Protein AF-A0A0D0AK07-F1 (afdb_monomer)

Foldseek 3Di:
DQDAAADPVVCPVVDPPDPVPPDPPQPDVPDDSPDDPCRVPPDPVPDDPPPPDDCVNHPHYYPVRVVVVVVVVVVVDDDDCDPVPPQFDAAAADVCLCVPQVVPCVNVVDDPPQPQVVCQVLLVLLVLLFVLCCVLQVFDTKFSFAFFQVVLVVLVVLVFPADPDVRVTAAEEEDDSLVSLPDDHNVVVPHFKYKGWLCNLRHGSVVPDDTTIMIGGHPVCVLLDDDWGKDWDADPVRDITIDTPNCCLECVNQPVNHSDPDDDGDSSNSSSSSVSCVVQDSVNSNVVSVVVVVPDD

Secondary structure (DSSP, 8-state):
-----B-HHHHHHHSSS-TTT----PPPTTS-TTS-HHHHHS-GGGPPPTTSS-TTTS--B-HHHHHHHHHHHHTTS-------BTTB------HHHIIIIIT-HHHHS--S--SGGG-HHHHHHHHHHHHHHHHHHT-SEE-S-BS-HHHHHHHHHHHT-S-SGGGS---EEE--TTGGGTSPPGGGGT-SEEEEE-TTTT---GGG----EEEEE-GGGTTT--S--EEEEE-TTS-EEEEE--GGGSHHHHGGGSS----S--HHHHHHHHHHHHHHHHHHHHHHHHHHHH---

Solvent-accessible surface area (backbone atoms only — not comparable to full-atom values): 17227 Å² total; per-residue (Å²): 134,88,74,83,46,58,20,74,72,49,46,62,73,74,42,80,72,45,90,87,63,58,62,81,73,73,56,57,95,91,52,64,80,84,56,56,65,67,69,78,68,50,64,74,92,79,59,77,62,83,79,78,68,46,60,87,81,44,58,52,36,43,70,68,53,46,51,54,51,51,52,59,56,57,67,72,60,82,88,75,90,70,78,81,44,93,92,48,57,85,31,81,53,53,67,71,52,47,56,69,40,73,69,22,63,89,58,67,65,64,70,83,65,80,59,34,90,86,29,46,72,63,44,50,36,38,44,46,29,20,48,52,49,19,68,44,34,52,30,73,39,35,29,46,28,31,66,33,42,67,58,36,50,51,54,46,49,67,74,42,80,44,50,55,64,96,69,64,23,51,39,76,43,79,52,54,66,64,58,31,62,78,43,88,30,54,31,81,77,63,38,39,33,41,29,20,51,42,32,62,35,34,34,67,65,60,87,85,46,82,42,14,6,40,44,28,27,31,70,94,44,62,85,58,58,56,61,54,30,74,35,83,47,61,48,99,86,64,47,84,38,52,37,78,40,75,58,68,38,32,30,95,69,36,44,94,73,20,63,37,85,60,78,85,61,21,53,64,47,30,32,41,26,24,51,39,48,67,73,44,38,73,69,46,47,40,48,54,45,47,55,61,64,67,62,68,128

Organism: NCBI:txid930992

InterPro domains:
  IPR015421 Pyridoxal phosphate-dependent transferase, major domain [G3DSA:3.40.640.10] (95-162)
  IPR015421 Pyridoxal phosphate-dependent transferase, major domain [G3DSA:3.40.640.10] (163-283)
  IPR015424 Pyridoxal phosphate-dependent transferase [SSF53383] (17-287)
  IPR020581 Glycine cleavage system P protein [PTHR11773] (162-287)
  IPR049315 Glycine cleavage system P-protein, N-terminal domain [PF02347] (18-162)
  IPR049315 Glycine cleavage system P-protein, N-terminal domain [PF02347] (163-287)

Radius of gyration: 24.13 Å; Cα contacts (8 Å, |Δi|>4): 443; chains: 1; bounding box: 73×50×56 Å

Sequence (297 aa):
MVVLRVASTCLRQSAAPNDNETEPTLPRPGSDPTEPLPAATIPQNIRIAGSTISNASIPALSETELHASTKKLGRKNEQFKDFIGMGYHNAVVPPVILRNVFENPAWYTPYTLYQPEIAQGHLESLVNFQTMITSLTSMHISNTSLLDEATAAAEAMVMAYARVHEAGALVIVATDLLALTLLKPPGEWGADVVLGNSARFGVPVGYEVPRGAFFAVAEKLKRKIPGRLIGRRKDTMGNPAYRLALQTREQHIRREKANSNICTSQALLANMAAMYAVYHGPVGFAKKCKDLRMHKF

Mean predicted aligned error: 9.27 Å

Nearest PDB structures (foldseek):
  6i35-assembly1_B  TM=9.803E-01  e=3.627E-24  Homo sapiens
  6i35-assembly2_C  TM=9.804E-01  e=5.488E-24  Homo sapiens
  4lhd-assembly1_A  TM=9.861E-01  e=1.592E-23  Synechocystis sp. PCC 6803 substr. Kazusa
  6i34-assembly1_B  TM=9.793E-01  e=6.583E-23  Homo sapiens neanderthalensis
  1wyv-assembly2_E  TM=9.274E-01  e=5.242E-21  Thermus thermophilus HB8

pLDDT: mean 82.34, std 14.31, range [25.84, 96.12]

Structure (mmCIF, N/CA/C/O backbone):
data_AF-A0A0D0AK07-F1
#
_entry.id   AF-A0A0D0AK07-F1
#
loop_
_atom_site.group_PDB
_atom_site.id
_atom_site.type_symbol
_atom_site.label_atom_id
_atom_site.label_alt_id
_atom_site.label_comp_id
_atom_site.label_asym_id
_atom_site.label_entity_id
_atom_site.label_seq_id
_atom_site.pdbx_PDB_ins_code
_atom_site.Cartn_x
_atom_site.Cartn_y
_atom_site.Cartn_z
_atom_site.occupancy
_atom_site.B_iso_or_equiv
_atom_site.auth_seq_id
_atom_site.auth_comp_id
_atom_site.auth_asym_id
_atom_site.auth_atom_id
_atom_site.pdbx_PDB_model_num
ATOM 1 N N . MET A 1 1 ? 4.906 -18.136 -17.078 1.00 25.84 1 MET A N 1
ATOM 2 C CA . MET A 1 1 ? 5.823 -17.072 -16.620 1.00 25.84 1 MET A CA 1
ATOM 3 C C . MET A 1 1 ? 6.702 -16.692 -17.805 1.00 25.84 1 MET A C 1
ATOM 5 O O . MET A 1 1 ? 7.532 -17.495 -18.205 1.00 25.84 1 MET A O 1
ATOM 9 N N . VAL A 1 2 ? 6.422 -15.563 -18.465 1.00 26.97 2 VAL A N 1
ATOM 10 C CA . VAL A 1 2 ? 7.187 -15.111 -19.641 1.00 26.97 2 VAL A CA 1
ATOM 11 C C . VAL A 1 2 ? 8.490 -14.506 -19.132 1.00 26.97 2 VAL A C 1
ATOM 13 O O . VAL A 1 2 ? 8.477 -13.445 -18.516 1.00 26.97 2 VAL A O 1
ATOM 16 N N . VAL A 1 3 ? 9.606 -15.201 -19.336 1.00 33.84 3 VAL A N 1
ATOM 17 C CA . VAL A 1 3 ? 10.937 -14.636 -19.096 1.00 33.84 3 VAL A CA 1
ATOM 18 C C . VAL A 1 3 ? 11.235 -13.736 -20.291 1.00 33.84 3 VAL A C 1
ATOM 20 O O . VAL A 1 3 ? 11.414 -14.230 -21.396 1.00 33.84 3 VAL A O 1
ATOM 23 N N . LEU A 1 4 ? 11.213 -12.419 -20.104 1.00 39.50 4 LEU A N 1
ATOM 24 C CA . LEU A 1 4 ? 11.571 -11.466 -21.154 1.00 39.50 4 LEU A CA 1
ATOM 25 C C . LEU A 1 4 ? 13.102 -11.399 -21.248 1.00 39.50 4 LEU A C 1
ATOM 27 O O . LEU A 1 4 ? 13.761 -11.009 -20.286 1.00 39.50 4 LEU A O 1
ATOM 31 N N . ARG A 1 5 ? 13.676 -11.788 -22.393 1.00 47.19 5 ARG A N 1
ATOM 32 C CA . ARG A 1 5 ? 15.069 -11.464 -22.741 1.00 47.19 5 ARG A CA 1
ATOM 33 C C . ARG A 1 5 ? 15.076 -10.183 -23.563 1.00 47.19 5 ARG A C 1
ATOM 35 O O . ARG A 1 5 ? 14.242 -10.012 -24.449 1.00 47.19 5 ARG A O 1
ATOM 42 N N . VAL A 1 6 ? 16.016 -9.294 -23.270 1.00 52.50 6 VAL A N 1
ATOM 43 C CA . VAL A 1 6 ? 16.141 -8.005 -23.957 1.00 52.50 6 VAL A CA 1
ATOM 44 C C . VAL A 1 6 ? 17.384 -8.016 -24.844 1.00 52.50 6 VAL A C 1
ATOM 46 O O . VAL A 1 6 ? 18.380 -8.656 -24.505 1.00 52.50 6 VAL A O 1
ATOM 49 N N . ALA A 1 7 ? 17.315 -7.371 -26.009 1.00 55.03 7 ALA A N 1
ATOM 50 C CA . ALA A 1 7 ? 18.432 -7.261 -26.944 1.00 55.03 7 ALA A CA 1
ATOM 51 C C . ALA A 1 7 ? 19.648 -6.566 -26.299 1.00 55.03 7 ALA A C 1
ATOM 53 O O . ALA A 1 7 ? 19.526 -5.859 -25.294 1.00 55.03 7 ALA A O 1
ATOM 54 N N . SER A 1 8 ? 20.824 -6.747 -26.908 1.00 52.34 8 SER A N 1
ATOM 55 C CA . SER A 1 8 ? 22.134 -6.288 -26.410 1.00 52.34 8 SER A CA 1
ATOM 56 C C . SER A 1 8 ? 22.173 -4.818 -25.971 1.00 52.34 8 SER A C 1
ATOM 58 O O . SER A 1 8 ? 22.889 -4.481 -25.032 1.00 52.34 8 SER A O 1
ATOM 60 N N . THR A 1 9 ? 21.378 -3.943 -26.587 1.00 54.75 9 THR A N 1
ATOM 61 C CA . THR A 1 9 ? 21.313 -2.513 -26.254 1.00 54.75 9 THR A CA 1
ATOM 62 C C . THR A 1 9 ? 20.684 -2.237 -24.886 1.00 54.75 9 THR A C 1
ATOM 64 O O . THR A 1 9 ? 21.186 -1.399 -24.148 1.00 54.75 9 THR A O 1
ATOM 67 N N . CYS A 1 10 ? 19.626 -2.961 -24.509 1.00 53.62 10 CYS A N 1
ATOM 68 C CA . CYS A 1 10 ? 18.998 -2.798 -23.194 1.00 53.62 10 CYS A CA 1
ATOM 69 C C . CYS A 1 10 ? 19.782 -3.537 -22.103 1.00 53.62 10 CYS A C 1
ATOM 71 O O . CYS A 1 10 ? 19.865 -3.063 -20.973 1.00 53.62 10 CYS A O 1
ATOM 73 N N . LEU A 1 11 ? 20.436 -4.656 -22.442 1.00 57.94 11 LEU A N 1
ATOM 74 C CA . LEU A 1 11 ? 21.398 -5.299 -21.540 1.00 57.94 11 LEU A CA 1
ATOM 75 C C . LEU A 1 11 ? 22.497 -4.313 -21.114 1.00 57.94 11 LEU A C 1
ATOM 77 O O . LEU A 1 11 ? 22.768 -4.210 -19.929 1.00 57.94 11 LEU A O 1
ATOM 81 N N . ARG A 1 12 ? 23.028 -3.499 -22.035 1.00 58.84 12 ARG A N 1
ATOM 82 C CA . ARG A 1 12 ? 24.012 -2.441 -21.719 1.00 58.84 12 ARG A CA 1
ATOM 83 C C . ARG A 1 12 ? 23.474 -1.276 -20.881 1.00 58.84 12 ARG A C 1
ATOM 85 O O . ARG A 1 12 ? 24.250 -0.560 -20.267 1.00 58.84 12 ARG A O 1
ATOM 92 N N . GLN A 1 13 ? 22.165 -1.038 -20.887 1.00 62.09 13 GLN A N 1
ATOM 93 C CA . GLN A 1 13 ? 21.540 0.020 -20.078 1.00 62.09 13 GLN A CA 1
ATOM 94 C C . GLN A 1 13 ? 21.102 -0.482 -18.696 1.00 62.09 13 GLN A C 1
ATOM 96 O O . GLN A 1 13 ? 21.015 0.299 -17.754 1.00 62.09 13 GLN A O 1
ATOM 101 N N . SER A 1 14 ? 20.796 -1.777 -18.585 1.00 60.09 14 SER A N 1
ATOM 102 C CA . SER A 1 14 ? 20.298 -2.422 -17.364 1.00 60.09 14 SER A CA 1
ATOM 103 C C . SER A 1 14 ? 21.396 -3.101 -16.545 1.00 60.09 14 SER A C 1
ATOM 105 O O . SER A 1 14 ? 21.239 -3.253 -15.334 1.00 60.09 14 SER A O 1
ATOM 107 N N . ALA A 1 15 ? 22.498 -3.504 -17.181 1.00 61.22 15 ALA A N 1
ATOM 108 C CA . ALA A 1 15 ? 23.648 -4.107 -16.532 1.00 61.22 15 ALA A CA 1
ATOM 109 C C . ALA A 1 15 ? 24.771 -3.074 -16.400 1.00 61.22 15 ALA A C 1
ATOM 111 O O . ALA A 1 15 ? 25.319 -2.606 -17.392 1.00 61.22 15 ALA A O 1
ATOM 112 N N . ALA A 1 16 ? 25.113 -2.751 -15.156 1.00 61.81 16 ALA A N 1
ATOM 113 C CA . ALA A 1 16 ? 26.385 -2.141 -14.801 1.00 61.81 16 ALA A CA 1
ATOM 114 C C . ALA A 1 16 ? 27.124 -3.116 -13.869 1.00 61.81 16 ALA A C 1
ATOM 116 O O . ALA A 1 16 ? 26.475 -3.690 -12.982 1.00 61.81 16 ALA A O 1
ATOM 117 N N . PRO A 1 17 ? 28.442 -3.326 -14.042 1.00 57.91 17 PRO A N 1
ATOM 118 C CA . PRO A 1 17 ? 29.360 -2.611 -14.944 1.00 57.91 17 PRO A CA 1
ATOM 119 C C . PRO A 1 17 ? 29.283 -3.053 -16.420 1.00 57.91 17 PRO A C 1
ATOM 121 O O . PRO A 1 17 ? 28.904 -4.185 -16.720 1.00 57.91 17 PRO A O 1
ATOM 124 N N . ASN A 1 18 ? 29.660 -2.154 -17.335 1.00 58.62 18 ASN A N 1
ATOM 125 C CA . ASN A 1 18 ? 29.815 -2.455 -18.768 1.00 58.62 18 ASN A CA 1
ATOM 126 C C . ASN A 1 18 ? 31.090 -3.274 -19.049 1.00 58.62 18 ASN A C 1
ATOM 128 O O . ASN A 1 18 ? 32.009 -3.279 -18.237 1.00 58.62 18 ASN A O 1
ATOM 132 N N . ASP A 1 19 ? 31.205 -3.865 -20.244 1.00 60.19 19 ASP A N 1
ATOM 133 C CA . ASP A 1 19 ? 32.366 -4.676 -20.680 1.00 60.19 19 ASP A CA 1
ATOM 134 C C . ASP A 1 19 ? 33.738 -3.955 -20.564 1.00 60.19 19 ASP A C 1
ATOM 136 O O . ASP A 1 19 ? 34.784 -4.598 -20.535 1.00 60.19 19 ASP A O 1
ATOM 140 N N . ASN A 1 20 ? 33.745 -2.616 -20.494 1.00 57.72 20 ASN A N 1
ATOM 141 C CA . ASN A 1 20 ? 34.951 -1.793 -20.304 1.00 57.72 20 ASN A CA 1
ATOM 142 C C . ASN A 1 20 ? 35.223 -1.422 -18.830 1.00 57.72 20 ASN A C 1
ATOM 144 O O . ASN A 1 20 ? 36.300 -0.927 -18.517 1.00 57.72 20 ASN A O 1
ATOM 148 N N . GLU A 1 21 ? 34.241 -1.613 -17.946 1.00 56.59 21 GLU A N 1
ATOM 149 C CA . GLU A 1 21 ? 34.321 -1.393 -16.492 1.00 56.59 21 GLU A CA 1
ATOM 150 C C . GLU A 1 21 ? 34.487 -2.712 -15.724 1.00 56.59 21 GLU A C 1
ATOM 152 O O . GLU A 1 21 ? 34.768 -2.713 -14.525 1.00 56.59 21 GLU A O 1
ATOM 157 N N . THR A 1 22 ? 34.340 -3.849 -16.409 1.00 55.38 22 THR A N 1
ATOM 158 C CA . THR A 1 22 ? 34.812 -5.145 -15.932 1.00 55.38 22 THR A CA 1
ATOM 159 C C . THR A 1 22 ? 36.339 -5.176 -15.992 1.00 55.38 22 THR A C 1
ATOM 161 O O . THR A 1 22 ? 36.928 -5.876 -16.815 1.00 55.38 22 THR A O 1
ATOM 164 N N . GLU A 1 23 ? 37.008 -4.426 -15.111 1.00 53.19 23 GLU A N 1
ATOM 165 C CA . GLU A 1 23 ? 38.330 -4.871 -14.668 1.00 53.19 23 GLU A CA 1
ATOM 166 C C . GLU A 1 23 ? 38.195 -6.321 -14.181 1.00 53.19 23 GLU A C 1
ATOM 168 O O . GLU A 1 23 ? 37.132 -6.689 -13.661 1.00 53.19 23 GLU A O 1
ATOM 173 N N . PRO A 1 24 ? 39.216 -7.176 -14.362 1.00 54.41 24 PRO A N 1
ATOM 174 C CA . PRO A 1 24 ? 39.155 -8.536 -13.859 1.00 54.41 24 PRO A CA 1
ATOM 175 C C . PRO A 1 24 ? 38.913 -8.463 -12.353 1.00 54.41 24 PRO A C 1
ATOM 177 O O . PRO A 1 24 ? 39.816 -8.128 -11.589 1.00 54.41 24 PRO A O 1
ATOM 180 N N . THR A 1 25 ? 37.674 -8.737 -11.929 1.00 55.91 25 THR A N 1
ATOM 181 C CA . THR A 1 25 ? 37.326 -8.946 -10.524 1.00 55.91 25 THR A CA 1
ATOM 182 C C . THR A 1 25 ? 38.386 -9.873 -9.970 1.00 55.91 25 THR A C 1
ATOM 184 O O . THR A 1 25 ? 38.497 -11.005 -10.446 1.00 55.91 25 THR A O 1
ATOM 187 N N . LEU A 1 26 ? 39.201 -9.359 -9.043 1.00 53.66 26 LEU A N 1
ATOM 188 C CA . LEU A 1 26 ? 40.284 -10.120 -8.437 1.00 53.66 26 LEU A CA 1
ATOM 189 C C . LEU A 1 26 ? 39.729 -11.496 -8.050 1.00 53.66 26 LEU A C 1
ATOM 191 O O . LEU A 1 26 ? 38.663 -11.550 -7.418 1.00 53.66 26 LEU A O 1
ATOM 195 N N . PRO A 1 27 ? 40.386 -12.596 -8.458 1.00 55.97 27 PRO A N 1
ATOM 196 C CA . PRO A 1 27 ? 39.944 -13.923 -8.067 1.00 55.97 27 PRO A CA 1
ATOM 197 C C . PRO A 1 27 ? 39.782 -13.952 -6.548 1.00 55.97 27 PRO A C 1
ATOM 199 O O . PRO A 1 27 ? 40.547 -13.313 -5.815 1.00 55.97 27 PRO A O 1
ATOM 202 N N . ARG A 1 28 ? 38.750 -14.657 -6.064 1.00 58.47 28 ARG A N 1
ATOM 203 C CA . ARG A 1 28 ? 38.560 -14.846 -4.621 1.00 58.47 28 ARG A CA 1
ATOM 204 C C . ARG A 1 28 ? 39.889 -15.322 -4.021 1.00 58.47 28 ARG A C 1
ATOM 206 O O . ARG A 1 28 ? 40.555 -16.150 -4.642 1.00 58.47 28 ARG A O 1
ATOM 213 N N . PRO A 1 29 ? 40.280 -14.861 -2.821 1.00 60.91 29 PRO A N 1
ATOM 214 C CA . PRO A 1 29 ? 41.471 -15.385 -2.164 1.00 60.91 29 PRO A CA 1
ATOM 215 C C . PRO A 1 29 ? 41.401 -16.922 -2.098 1.00 60.91 29 PRO A C 1
ATOM 217 O O . PRO A 1 29 ? 40.515 -17.468 -1.443 1.00 60.91 29 PRO A O 1
ATOM 220 N N . GLY A 1 30 ? 42.290 -17.607 -2.829 1.00 63.69 30 GLY A N 1
ATOM 221 C CA . GLY A 1 30 ? 42.346 -19.072 -2.921 1.00 63.69 30 GLY A CA 1
ATOM 222 C C . GLY A 1 30 ? 41.671 -19.729 -4.138 1.00 63.69 30 GLY A C 1
ATOM 223 O O . GLY A 1 30 ? 41.718 -20.953 -4.223 1.00 63.69 30 GLY A O 1
ATOM 224 N N . SER A 1 31 ? 41.067 -18.983 -5.073 1.00 64.94 31 SER A N 1
ATOM 225 C CA . SER A 1 31 ? 40.554 -19.545 -6.338 1.00 64.94 31 SER A CA 1
ATOM 226 C C . SER A 1 31 ? 41.580 -19.461 -7.469 1.00 64.94 31 SER A C 1
ATOM 228 O O . SER A 1 31 ? 42.364 -18.512 -7.519 1.00 64.94 31 SER A O 1
ATOM 230 N N . ASP A 1 32 ? 41.531 -20.415 -8.402 1.00 65.81 32 ASP A N 1
ATOM 231 C CA . ASP A 1 32 ? 42.299 -20.359 -9.648 1.00 65.81 32 ASP A CA 1
ATOM 232 C C . ASP A 1 32 ? 41.937 -19.071 -10.421 1.00 65.81 32 ASP A C 1
ATOM 234 O O . ASP A 1 32 ? 40.764 -18.873 -10.750 1.00 65.81 32 ASP A O 1
ATOM 238 N N . PRO A 1 33 ? 42.905 -18.180 -10.714 1.00 62.50 33 PRO A N 1
ATOM 239 C CA . PRO A 1 33 ? 42.673 -16.952 -11.477 1.00 62.50 33 PRO A CA 1
ATOM 240 C C . PRO A 1 33 ? 42.098 -17.176 -12.879 1.00 62.50 33 PRO A C 1
ATOM 242 O O . PRO A 1 33 ? 41.584 -16.236 -13.482 1.00 62.50 33 PRO A O 1
ATOM 245 N N . THR A 1 34 ? 42.220 -18.392 -13.417 1.00 66.12 34 THR A N 1
ATOM 246 C CA . THR A 1 34 ? 41.758 -18.757 -14.760 1.00 66.12 34 THR A CA 1
ATOM 247 C C . THR A 1 34 ? 40.330 -19.304 -14.777 1.00 66.12 34 THR A C 1
ATOM 249 O O . THR A 1 34 ? 39.727 -19.400 -15.849 1.00 66.12 34 THR A O 1
ATOM 252 N N . GLU A 1 35 ? 39.756 -19.634 -13.613 1.00 66.62 35 GLU A N 1
ATOM 253 C CA . GLU A 1 35 ? 38.388 -20.137 -13.528 1.00 66.62 35 GLU A CA 1
ATOM 254 C C . GLU A 1 35 ? 37.371 -18.976 -13.574 1.00 66.62 35 GLU A C 1
ATOM 256 O O . GLU A 1 35 ? 37.424 -18.062 -12.746 1.00 66.62 35 GLU A O 1
ATOM 261 N N . PRO A 1 36 ? 36.386 -18.994 -14.495 1.00 73.06 36 PRO A N 1
ATOM 262 C CA . PRO A 1 36 ? 35.337 -17.977 -14.524 1.00 73.06 36 PRO A CA 1
ATOM 263 C C . PRO A 1 36 ? 34.546 -17.930 -13.206 1.00 73.06 36 PRO A C 1
ATOM 265 O O . PRO A 1 36 ? 34.115 -18.966 -12.702 1.00 73.06 36 PRO A O 1
ATOM 268 N N . LEU A 1 37 ? 34.247 -16.733 -12.684 1.00 74.50 37 LEU A N 1
ATOM 269 C CA . LEU A 1 37 ? 33.550 -16.547 -11.397 1.00 74.50 37 LEU A CA 1
ATOM 270 C C . LEU A 1 37 ? 32.257 -17.383 -11.228 1.00 74.50 37 LEU A C 1
ATOM 272 O O . LEU A 1 37 ? 32.068 -17.952 -10.148 1.00 74.50 37 LEU A O 1
ATOM 276 N N . PRO A 1 38 ? 31.366 -17.526 -12.237 1.00 79.44 38 PRO A N 1
ATOM 277 C CA . PRO A 1 38 ? 30.200 -18.403 -12.111 1.00 79.44 38 PRO A CA 1
ATOM 278 C C . PRO A 1 38 ? 30.575 -19.872 -11.889 1.00 79.44 38 PRO A C 1
ATOM 280 O O . PRO A 1 38 ? 29.871 -20.577 -11.164 1.00 79.44 38 PRO A O 1
ATOM 283 N N . ALA A 1 39 ? 31.685 -20.327 -12.481 1.00 79.69 39 ALA A N 1
ATOM 284 C CA . ALA A 1 39 ? 32.186 -21.680 -12.301 1.00 79.69 39 ALA A CA 1
ATOM 285 C C . ALA A 1 39 ? 32.771 -21.894 -10.894 1.00 79.69 39 ALA A C 1
ATOM 287 O O . ALA A 1 39 ? 32.417 -22.873 -10.240 1.00 79.69 39 ALA A O 1
ATOM 288 N N . ALA A 1 40 ? 33.499 -20.909 -10.372 1.00 79.94 40 ALA A N 1
ATO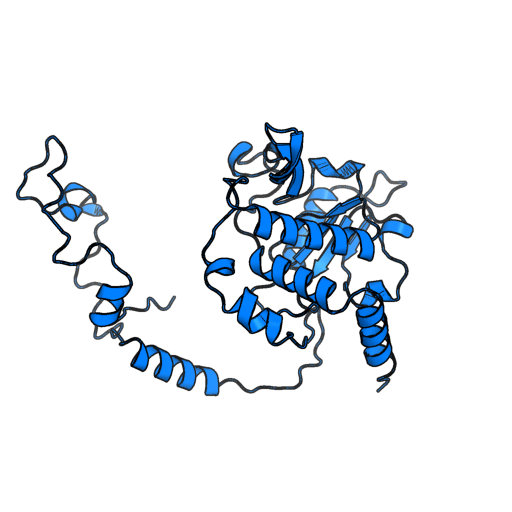M 289 C CA . ALA A 1 40 ? 34.019 -20.944 -9.005 1.00 79.94 40 ALA A CA 1
ATOM 290 C C . ALA A 1 40 ? 32.934 -20.756 -7.915 1.00 79.94 40 ALA A C 1
ATOM 292 O O . ALA A 1 40 ? 33.177 -21.015 -6.736 1.00 79.94 40 ALA A O 1
ATOM 293 N N . THR A 1 41 ? 31.737 -20.267 -8.273 1.00 84.19 41 THR A N 1
ATOM 294 C CA . THR A 1 41 ? 30.690 -19.880 -7.301 1.00 84.19 41 THR A CA 1
ATOM 295 C C . THR A 1 41 ? 29.498 -20.835 -7.259 1.00 84.19 41 THR A C 1
ATOM 297 O O . THR A 1 41 ? 28.950 -21.072 -6.183 1.00 84.19 41 THR A O 1
ATOM 300 N N . ILE A 1 42 ? 29.053 -21.362 -8.404 1.00 85.75 42 ILE A N 1
ATOM 301 C CA . ILE A 1 42 ? 27.797 -22.123 -8.501 1.00 85.75 42 ILE A CA 1
ATOM 302 C C . ILE A 1 42 ? 28.105 -23.627 -8.543 1.00 85.75 42 ILE A C 1
ATOM 304 O O . ILE A 1 42 ? 28.745 -24.063 -9.498 1.00 85.75 42 ILE A O 1
ATOM 308 N N . PRO A 1 43 ? 27.622 -24.461 -7.604 1.00 89.12 43 PRO A N 1
ATOM 309 C CA . PRO A 1 43 ? 27.836 -25.910 -7.648 1.00 89.12 43 PRO A CA 1
ATOM 310 C C . PRO A 1 43 ? 27.370 -26.543 -8.967 1.00 89.12 43 PRO A C 1
ATOM 312 O O . PRO A 1 43 ? 26.287 -26.239 -9.466 1.00 89.12 43 PRO A O 1
ATOM 315 N N . GLN A 1 44 ? 28.188 -27.425 -9.547 1.00 88.94 44 GLN A N 1
ATOM 316 C CA . GLN A 1 44 ? 27.961 -27.959 -10.896 1.00 88.94 44 GLN A CA 1
ATOM 317 C C . GLN A 1 44 ? 26.643 -28.738 -11.029 1.00 88.94 44 GLN A C 1
ATOM 319 O O . GLN A 1 44 ? 25.978 -28.644 -12.057 1.00 88.94 44 GLN A O 1
ATOM 324 N N . ASN A 1 45 ? 26.236 -29.457 -9.983 1.00 93.06 45 ASN A N 1
ATOM 325 C CA . ASN A 1 45 ? 25.040 -30.304 -9.967 1.00 93.06 45 ASN A CA 1
ATOM 326 C C . ASN A 1 45 ? 23.708 -29.535 -10.035 1.00 93.06 45 ASN A C 1
ATOM 328 O O . ASN A 1 45 ? 22.682 -30.152 -10.307 1.00 93.06 45 ASN A O 1
ATOM 332 N N . ILE A 1 46 ? 23.708 -28.220 -9.791 1.00 91.56 46 ILE A N 1
ATOM 333 C CA . ILE A 1 46 ? 22.512 -27.365 -9.891 1.00 91.56 46 ILE A CA 1
ATOM 334 C C . ILE A 1 46 ? 22.558 -26.406 -11.089 1.00 91.56 46 ILE A C 1
ATOM 336 O O . ILE A 1 46 ? 21.656 -25.584 -11.256 1.00 91.56 46 ILE A O 1
ATOM 340 N N . ARG A 1 47 ? 23.607 -26.468 -11.922 1.00 88.19 47 ARG A N 1
ATOM 341 C CA . ARG A 1 47 ? 23.714 -25.606 -13.105 1.00 88.19 47 ARG A CA 1
ATOM 342 C C . ARG A 1 47 ? 22.748 -26.069 -14.185 1.00 88.19 47 ARG A C 1
ATOM 344 O O . ARG A 1 47 ? 22.647 -27.251 -14.496 1.00 88.19 47 ARG A O 1
ATOM 351 N N . ILE A 1 48 ? 22.088 -25.102 -14.807 1.00 86.25 48 ILE A N 1
ATOM 352 C CA . ILE A 1 48 ? 21.236 -25.335 -15.969 1.00 86.25 48 ILE A CA 1
ATOM 353 C C . ILE A 1 48 ? 22.132 -25.433 -17.210 1.00 86.25 48 ILE A C 1
ATOM 355 O O . ILE A 1 48 ? 23.046 -24.625 -17.383 1.00 86.25 48 ILE A O 1
ATOM 359 N N . ALA A 1 49 ? 21.872 -26.409 -18.084 1.00 83.44 49 ALA A N 1
ATOM 360 C CA . ALA A 1 49 ? 22.607 -26.540 -19.339 1.00 83.44 49 ALA A CA 1
ATOM 361 C C . ALA A 1 49 ? 22.411 -25.285 -20.206 1.00 83.44 49 ALA A C 1
ATOM 363 O O . ALA A 1 49 ? 21.286 -24.802 -20.354 1.00 83.44 49 ALA A O 1
ATOM 364 N N . GLY A 1 50 ? 23.483 -24.775 -20.821 1.00 74.81 50 GLY A N 1
ATOM 365 C CA . GLY A 1 50 ? 23.437 -23.550 -21.636 1.00 74.81 50 GLY A CA 1
ATOM 366 C C . GLY A 1 50 ? 22.474 -23.614 -22.831 1.00 74.81 50 GLY A C 1
ATOM 367 O O . GLY A 1 50 ? 22.051 -22.580 -23.337 1.00 74.81 50 GLY A O 1
ATOM 368 N N . SER A 1 51 ? 22.074 -24.819 -23.243 1.00 78.50 51 SER A N 1
ATOM 369 C CA . SER A 1 51 ? 21.087 -25.079 -24.297 1.00 78.50 51 SER A CA 1
ATOM 370 C C . SER A 1 51 ? 19.625 -25.004 -23.837 1.00 78.50 51 SER A C 1
ATOM 372 O O . SER A 1 51 ? 18.730 -25.038 -24.677 1.00 78.50 51 SER A O 1
ATOM 374 N N . THR A 1 52 ? 19.356 -24.890 -22.532 1.00 80.31 52 THR A N 1
ATOM 375 C CA . THR A 1 52 ? 17.989 -24.973 -21.975 1.00 80.31 52 THR A CA 1
ATOM 376 C C . THR A 1 52 ? 17.101 -23.806 -22.413 1.00 80.31 52 THR A C 1
ATOM 378 O O . THR A 1 52 ? 15.889 -23.959 -22.529 1.00 80.31 52 THR A O 1
ATOM 381 N N . ILE A 1 53 ? 17.688 -22.633 -22.671 1.00 75.81 53 ILE A N 1
ATOM 382 C CA . ILE A 1 53 ? 16.969 -21.438 -23.127 1.00 75.81 53 ILE A CA 1
ATOM 383 C C . ILE A 1 53 ? 17.664 -20.908 -24.376 1.00 75.81 53 ILE A C 1
ATOM 385 O O . ILE A 1 53 ? 18.833 -20.523 -24.325 1.00 75.81 53 ILE A O 1
ATOM 389 N N . SER A 1 54 ? 16.930 -20.834 -25.486 1.00 76.19 54 SER A N 1
ATOM 390 C CA . SER A 1 54 ? 17.434 -20.308 -26.758 1.00 76.19 54 SER A CA 1
ATOM 391 C C . SER A 1 54 ? 16.651 -19.079 -27.216 1.00 76.19 54 SER A C 1
ATOM 393 O O . SER A 1 54 ? 15.472 -18.913 -26.888 1.00 76.19 54 SER A O 1
ATOM 395 N N . ASN A 1 55 ? 17.281 -18.249 -28.049 1.00 70.25 55 ASN A N 1
ATOM 396 C CA . ASN A 1 55 ? 16.611 -17.106 -28.679 1.00 70.25 55 ASN A CA 1
ATOM 397 C C . ASN A 1 55 ? 15.491 -17.531 -29.649 1.00 70.25 55 ASN A C 1
ATOM 399 O O . ASN A 1 55 ? 14.640 -16.716 -29.982 1.00 70.25 55 ASN A O 1
ATOM 403 N N . ALA A 1 56 ? 15.464 -18.801 -30.072 1.00 75.00 56 ALA A N 1
ATOM 404 C CA . ALA A 1 56 ? 14.356 -19.359 -30.842 1.00 75.00 56 ALA A CA 1
ATOM 405 C C . ALA A 1 56 ? 13.107 -19.582 -29.970 1.00 75.00 56 ALA A C 1
ATOM 407 O O . ALA A 1 56 ? 11.990 -19.369 -30.428 1.00 75.00 56 ALA A O 1
ATOM 408 N N . SER A 1 57 ? 13.294 -19.976 -28.703 1.00 78.00 57 SER A N 1
ATOM 409 C CA . SER A 1 57 ? 12.194 -20.152 -27.742 1.00 78.00 57 SER A CA 1
ATOM 410 C C . SER A 1 57 ? 11.718 -18.840 -27.110 1.00 78.00 57 SER A C 1
ATOM 412 O O . SER A 1 57 ? 10.529 -18.674 -26.854 1.00 78.00 57 SER A O 1
ATOM 414 N N . ILE A 1 58 ? 12.642 -17.910 -26.853 1.00 79.38 58 ILE A N 1
ATOM 415 C CA . ILE A 1 58 ? 12.368 -16.605 -26.246 1.00 79.38 58 ILE A CA 1
ATOM 416 C C . ILE A 1 58 ? 13.228 -15.570 -26.979 1.00 79.38 58 ILE A C 1
ATOM 418 O O . ILE A 1 58 ? 14.409 -15.422 -26.648 1.00 79.38 58 ILE A O 1
ATOM 422 N N . PRO A 1 59 ? 12.677 -14.872 -27.986 1.00 79.94 59 PRO A N 1
ATOM 423 C CA . PRO A 1 59 ? 13.439 -13.894 -28.745 1.00 79.94 59 PRO A CA 1
ATOM 424 C C . PRO A 1 59 ? 13.818 -12.706 -27.862 1.00 79.94 59 PRO A C 1
ATOM 426 O O . PRO A 1 59 ? 13.012 -12.216 -27.070 1.00 79.94 59 PRO A O 1
ATOM 429 N N . ALA A 1 60 ? 15.053 -12.235 -28.020 1.00 81.56 60 ALA A N 1
ATOM 430 C CA . ALA A 1 60 ? 15.510 -11.010 -27.388 1.00 81.56 60 ALA A CA 1
ATOM 431 C C . ALA A 1 60 ? 15.016 -9.810 -28.206 1.00 81.56 60 ALA A C 1
ATOM 433 O O . ALA A 1 60 ? 15.433 -9.641 -29.349 1.00 81.56 60 ALA A O 1
ATOM 434 N N . LEU A 1 61 ? 14.127 -8.998 -27.635 1.00 84.38 61 LEU A N 1
ATOM 435 C CA . LEU A 1 61 ? 13.589 -7.805 -28.297 1.00 84.38 61 LEU A CA 1
ATOM 436 C C . LEU A 1 61 ? 14.360 -6.559 -27.861 1.00 84.38 61 LEU A C 1
ATOM 438 O O . LEU A 1 61 ? 14.732 -6.438 -26.694 1.00 84.38 61 LEU A O 1
ATOM 442 N N . SER A 1 62 ? 14.581 -5.611 -28.767 1.00 86.94 62 SER A N 1
ATOM 443 C CA . SER A 1 62 ? 14.967 -4.248 -28.385 1.00 86.94 62 SER A CA 1
ATOM 444 C C . SER A 1 62 ? 13.850 -3.565 -27.588 1.00 86.94 62 SER A C 1
ATOM 446 O O . SER A 1 62 ? 12.696 -3.993 -27.621 1.00 86.94 62 SER A O 1
ATOM 448 N N . GLU A 1 63 ? 14.166 -2.476 -26.886 1.00 86.25 63 GLU A N 1
ATOM 449 C CA . GLU A 1 63 ? 13.169 -1.694 -26.140 1.00 86.25 63 GLU A CA 1
ATOM 450 C C . GLU A 1 63 ? 12.017 -1.223 -27.046 1.00 86.25 63 GLU A C 1
ATOM 452 O O . GLU A 1 63 ? 10.841 -1.368 -26.706 1.00 86.25 63 GLU A O 1
ATOM 457 N N . THR A 1 64 ? 12.346 -0.750 -28.251 1.00 89.88 64 THR A N 1
ATOM 458 C CA . THR A 1 64 ? 11.368 -0.318 -29.257 1.00 89.88 64 THR A CA 1
ATOM 459 C C . THR A 1 64 ? 10.474 -1.468 -29.722 1.00 89.88 64 THR A C 1
ATOM 461 O O . THR A 1 64 ? 9.254 -1.306 -29.812 1.00 89.88 64 THR A O 1
ATOM 464 N N . GLU A 1 65 ? 11.052 -2.639 -30.000 1.00 90.19 65 GLU A N 1
ATOM 465 C CA . GLU A 1 65 ? 10.291 -3.828 -30.406 1.00 90.19 65 GLU A CA 1
ATOM 466 C C . GLU A 1 65 ? 9.408 -4.349 -29.269 1.00 90.19 65 GLU A C 1
ATOM 468 O O . GLU A 1 65 ? 8.247 -4.697 -29.498 1.00 90.19 65 GLU A O 1
ATOM 473 N N . LEU A 1 66 ? 9.920 -4.352 -28.035 1.00 89.00 66 LEU A N 1
ATOM 474 C CA . LEU A 1 66 ? 9.172 -4.738 -26.842 1.00 89.00 66 LEU A CA 1
ATOM 475 C C . LEU A 1 66 ? 7.981 -3.802 -26.615 1.00 89.00 66 LEU A C 1
ATOM 477 O O . LEU A 1 66 ? 6.865 -4.270 -26.380 1.00 89.00 66 LEU A O 1
ATOM 481 N N . HIS A 1 67 ? 8.184 -2.490 -26.748 1.00 90.00 67 HIS A N 1
ATOM 482 C CA . HIS A 1 67 ? 7.116 -1.494 -26.651 1.00 90.00 67 HIS A CA 1
ATOM 483 C C . HIS A 1 67 ? 6.048 -1.688 -27.727 1.00 90.00 67 HIS A C 1
ATOM 485 O O . HIS A 1 67 ? 4.852 -1.727 -27.426 1.00 90.00 67 HIS A O 1
ATOM 491 N N . ALA A 1 68 ? 6.461 -1.856 -28.986 1.00 93.25 68 ALA A N 1
ATOM 492 C CA . ALA A 1 68 ? 5.544 -2.085 -30.098 1.00 93.25 68 ALA A CA 1
ATOM 493 C C . ALA A 1 68 ? 4.730 -3.375 -29.907 1.00 93.25 68 ALA A C 1
ATOM 495 O O . ALA A 1 68 ? 3.507 -3.373 -30.086 1.00 93.25 68 ALA A O 1
ATOM 496 N N . SER A 1 69 ? 5.390 -4.457 -29.487 1.00 91.38 69 SER A N 1
ATOM 497 C CA . SER A 1 69 ? 4.757 -5.743 -29.185 1.00 91.38 69 SER A CA 1
ATOM 498 C C . SER A 1 69 ? 3.750 -5.623 -28.037 1.00 91.38 69 SER A C 1
ATOM 500 O O . SER A 1 69 ? 2.597 -6.043 -28.170 1.00 91.38 69 SER A O 1
ATOM 502 N N . THR A 1 70 ? 4.133 -4.953 -26.947 1.00 90.38 70 THR A N 1
ATOM 503 C CA . THR A 1 70 ? 3.268 -4.741 -25.776 1.00 90.38 70 THR A CA 1
ATOM 504 C C . THR A 1 70 ? 2.050 -3.889 -26.132 1.00 90.38 70 THR A C 1
ATOM 506 O O . THR A 1 70 ? 0.927 -4.238 -25.770 1.00 90.38 70 THR A O 1
ATOM 509 N N . LYS A 1 71 ? 2.219 -2.826 -26.932 1.00 93.94 71 LYS A N 1
ATOM 510 C CA . LYS A 1 71 ? 1.097 -2.032 -27.462 1.00 93.94 71 LYS A CA 1
ATOM 511 C C . LYS A 1 71 ? 0.169 -2.851 -28.352 1.00 93.94 71 LYS A C 1
ATOM 513 O O . LYS A 1 71 ? -1.049 -2.708 -28.253 1.00 93.94 71 LYS A O 1
ATOM 518 N N . LYS A 1 72 ? 0.719 -3.699 -29.225 1.00 95.38 72 LYS A N 1
ATOM 519 C CA . LYS A 1 72 ? -0.075 -4.587 -30.085 1.00 95.38 72 LYS A CA 1
ATOM 520 C C . LYS A 1 72 ? -0.917 -5.553 -29.252 1.00 95.38 72 LYS A C 1
ATOM 522 O O . LYS A 1 72 ? -2.074 -5.777 -29.592 1.00 95.38 72 LYS A O 1
ATOM 527 N N . LEU A 1 73 ? -0.356 -6.098 -28.172 1.00 93.19 73 LEU A N 1
ATOM 528 C CA . LEU A 1 73 ? -1.082 -6.972 -27.254 1.00 93.19 73 LEU A CA 1
ATOM 529 C C . LEU A 1 73 ? -2.158 -6.207 -26.475 1.00 93.19 73 LEU A C 1
ATOM 531 O O . LEU A 1 73 ? -3.303 -6.642 -26.456 1.00 93.19 73 LEU A O 1
ATOM 535 N N . GLY A 1 74 ? -1.823 -5.043 -25.911 1.00 90.62 74 GLY A N 1
ATOM 536 C CA . GLY A 1 74 ? -2.764 -4.221 -25.145 1.00 90.62 74 GLY A CA 1
ATOM 537 C C . GLY A 1 74 ? -3.978 -3.749 -25.953 1.00 90.62 74 GLY A C 1
ATOM 538 O O . GLY A 1 74 ? -5.061 -3.615 -25.399 1.00 90.62 74 GLY A O 1
ATOM 539 N N . ARG A 1 75 ? -3.837 -3.569 -27.275 1.00 95.00 75 ARG A N 1
ATOM 540 C CA . ARG A 1 75 ? -4.954 -3.244 -28.187 1.00 95.00 75 ARG A CA 1
ATOM 541 C C . ARG A 1 75 ? -5.979 -4.365 -28.363 1.00 95.00 75 ARG A C 1
ATOM 543 O O . ARG A 1 75 ? -7.030 -4.108 -28.935 1.00 95.00 75 ARG A O 1
ATOM 550 N N . LYS A 1 76 ? -5.677 -5.589 -27.922 1.00 95.81 76 LYS A N 1
ATOM 551 C CA . LYS A 1 76 ? -6.656 -6.683 -27.910 1.00 95.81 76 LYS A CA 1
ATOM 552 C C . LYS A 1 76 ? -7.648 -6.568 -26.753 1.00 95.81 76 LYS A C 1
ATOM 554 O O . LYS A 1 76 ? -8.654 -7.262 -26.772 1.00 95.81 76 LYS A O 1
ATOM 559 N N . ASN A 1 77 ? -7.355 -5.733 -25.755 1.00 93.56 77 ASN A N 1
ATOM 560 C CA . ASN A 1 77 ? -8.264 -5.502 -24.644 1.00 93.56 77 ASN A CA 1
ATOM 561 C C . ASN A 1 77 ? -9.398 -4.579 -25.093 1.00 93.56 77 ASN A C 1
ATOM 563 O O . ASN A 1 77 ? -9.155 -3.533 -25.698 1.00 93.56 77 ASN A O 1
ATOM 567 N N . GLU A 1 78 ? -10.623 -4.939 -24.737 1.00 91.56 78 GLU A N 1
ATOM 568 C CA . GLU A 1 78 ? -11.802 -4.109 -24.951 1.00 91.56 78 GLU A CA 1
ATOM 569 C C . GLU A 1 78 ? -12.043 -3.240 -23.714 1.00 91.56 78 GLU A C 1
ATOM 571 O O . GLU A 1 78 ? -12.042 -3.727 -22.585 1.00 91.56 78 GLU A O 1
ATOM 576 N N . GLN A 1 79 ? -12.199 -1.932 -23.919 1.00 87.19 79 GLN A N 1
ATOM 577 C CA . GLN A 1 79 ? -12.434 -0.986 -22.830 1.00 87.19 79 GLN A CA 1
ATOM 578 C C . GLN A 1 79 ? -13.926 -0.703 -22.713 1.00 87.19 79 GLN A C 1
ATOM 580 O O . GLN A 1 79 ? -14.516 -0.074 -23.593 1.00 87.19 79 GLN A O 1
ATOM 585 N N . PHE A 1 80 ? -14.516 -1.128 -21.601 1.00 88.38 80 PHE A N 1
ATOM 586 C CA . PHE A 1 80 ? -15.912 -0.875 -21.282 1.00 88.38 80 PHE A CA 1
ATOM 587 C C . PHE A 1 80 ? -16.048 0.181 -20.186 1.00 88.38 80 PHE A C 1
ATOM 589 O O . PHE A 1 80 ? -15.126 0.486 -19.426 1.00 88.38 80 PHE A O 1
ATOM 596 N N . LYS A 1 81 ? -17.242 0.772 -20.104 1.00 87.44 81 LYS A N 1
ATOM 597 C CA . LYS A 1 81 ? -17.652 1.507 -18.908 1.00 87.44 81 LYS A CA 1
ATOM 598 C C . LYS A 1 81 ? -18.148 0.487 -17.892 1.00 87.44 81 LYS A C 1
ATOM 600 O O . LYS A 1 81 ? -19.318 0.120 -17.903 1.00 87.44 81 LYS A O 1
ATOM 605 N N . ASP A 1 82 ? -17.238 0.032 -17.044 1.00 81.62 82 ASP A N 1
ATOM 606 C CA . ASP A 1 82 ? -17.541 -1.020 -16.082 1.00 81.62 82 ASP A CA 1
ATOM 607 C C . ASP A 1 82 ? -18.273 -0.470 -14.854 1.00 81.62 82 ASP A C 1
ATOM 609 O O . ASP A 1 82 ? -17.722 0.300 -14.062 1.00 81.62 82 ASP A O 1
ATOM 613 N N . PHE A 1 83 ? -19.524 -0.903 -14.690 1.00 88.31 83 PHE A N 1
ATOM 614 C CA . PHE A 1 83 ? -20.367 -0.635 -13.518 1.00 88.31 83 PHE A CA 1
ATOM 615 C C . PHE A 1 83 ? -20.623 -1.896 -12.681 1.00 88.31 83 PHE A C 1
ATOM 617 O O . PHE A 1 83 ? -21.570 -1.944 -11.903 1.00 88.31 83 PHE A O 1
ATOM 624 N N . ILE A 1 84 ? -19.773 -2.915 -12.836 1.00 89.62 84 ILE A N 1
ATOM 625 C CA . ILE A 1 84 ? -19.867 -4.197 -12.121 1.00 89.62 84 ILE A CA 1
ATOM 626 C C . ILE A 1 84 ? -19.804 -3.985 -10.597 1.00 89.62 84 ILE A C 1
ATOM 628 O O . ILE A 1 84 ? -20.497 -4.664 -9.843 1.00 89.62 84 ILE A O 1
ATOM 632 N N . GLY A 1 85 ? -19.012 -3.014 -10.129 1.00 85.62 85 GLY A N 1
ATOM 633 C CA . GLY A 1 85 ? -18.867 -2.734 -8.702 1.00 85.62 85 GLY A CA 1
ATOM 634 C C . GLY A 1 85 ? -18.049 -3.823 -8.012 1.00 85.62 85 GLY A C 1
ATOM 635 O O . GLY A 1 85 ? -16.877 -3.998 -8.316 1.00 85.62 85 GLY A O 1
ATOM 636 N N . MET A 1 86 ? -18.642 -4.547 -7.058 1.00 85.56 86 MET A N 1
ATOM 637 C CA . MET A 1 86 ? -17.991 -5.652 -6.322 1.00 85.56 86 MET A CA 1
ATOM 638 C C . MET A 1 86 ? -16.669 -5.274 -5.612 1.00 85.56 86 MET A C 1
ATOM 640 O O . MET A 1 86 ? -15.790 -6.114 -5.452 1.00 85.56 86 MET A O 1
ATOM 644 N N . GLY A 1 87 ? -16.502 -4.006 -5.208 1.00 80.19 87 GLY A N 1
ATOM 645 C CA . GLY A 1 87 ? -15.246 -3.475 -4.639 1.00 80.19 87 GLY A CA 1
ATOM 646 C C . GLY A 1 87 ? -14.310 -2.819 -5.670 1.00 80.19 87 GLY A C 1
ATOM 647 O O . GLY A 1 87 ? -13.233 -2.325 -5.325 1.00 80.19 87 GLY A O 1
ATOM 648 N N . TYR A 1 88 ? -14.742 -2.764 -6.933 1.00 83.12 88 TYR A N 1
ATOM 649 C CA . TYR A 1 88 ? -14.017 -2.237 -8.084 1.00 83.12 88 TYR A CA 1
ATOM 650 C C . TYR A 1 88 ? -14.811 -1.072 -8.674 1.00 83.12 88 TYR A C 1
ATOM 652 O O . TYR A 1 88 ? -15.903 -1.235 -9.214 1.00 83.12 88 TYR A O 1
ATOM 660 N N . HIS A 1 89 ? -14.253 0.131 -8.572 1.00 84.25 89 HIS A N 1
ATOM 661 C CA . HIS A 1 89 ? -14.891 1.337 -9.085 1.00 84.25 89 HIS A CA 1
ATOM 662 C C . HIS A 1 89 ? -13.881 2.141 -9.891 1.00 84.25 89 HIS A C 1
ATOM 664 O O . HIS A 1 89 ? -12.790 2.436 -9.399 1.00 84.25 89 HIS A O 1
ATOM 670 N N . ASN A 1 90 ? -14.259 2.533 -11.108 1.00 82.81 90 ASN A N 1
ATOM 671 C CA . ASN A 1 90 ? -13.441 3.431 -11.910 1.00 82.81 90 ASN A CA 1
ATOM 672 C C . ASN A 1 90 ? -13.233 4.764 -11.175 1.00 82.81 90 ASN A C 1
ATOM 674 O O . ASN A 1 90 ? -14.184 5.386 -10.693 1.00 82.81 90 ASN A O 1
ATOM 678 N N . ALA A 1 91 ? -11.977 5.203 -11.110 1.00 80.88 91 ALA A N 1
ATOM 679 C CA . ALA A 1 91 ? -11.580 6.468 -10.517 1.00 80.88 91 ALA A CA 1
ATOM 680 C C . ALA A 1 91 ? -10.871 7.335 -11.553 1.00 80.88 91 ALA A C 1
ATOM 682 O O . ALA A 1 91 ? -10.006 6.872 -12.295 1.00 80.88 91 ALA A O 1
ATOM 683 N N . VAL A 1 92 ? -11.211 8.623 -11.573 1.00 87.69 92 VAL A N 1
ATOM 684 C CA . VAL A 1 92 ? -10.454 9.603 -12.353 1.00 87.69 92 VAL A CA 1
ATOM 685 C C . VAL A 1 92 ? -9.158 9.891 -11.609 1.00 87.69 92 VAL A C 1
ATOM 687 O O . VAL A 1 92 ? -9.189 10.513 -10.545 1.00 87.69 92 VAL A O 1
ATOM 690 N N . VAL A 1 93 ? -8.035 9.441 -12.166 1.00 90.31 93 VAL A N 1
ATOM 691 C CA . VAL A 1 93 ? -6.693 9.734 -11.653 1.00 90.31 93 VAL A CA 1
ATOM 692 C C . VAL A 1 93 ? -6.300 11.149 -12.090 1.00 90.31 93 VAL A C 1
ATOM 694 O O . VAL A 1 93 ? -6.249 11.409 -13.294 1.00 90.31 93 VAL A O 1
ATOM 697 N N . PRO A 1 94 ? -6.028 12.089 -11.165 1.00 93.62 94 PRO A N 1
ATOM 698 C CA . PRO A 1 94 ? -5.612 13.433 -11.535 1.00 93.62 94 PRO A CA 1
ATOM 699 C C . PRO A 1 94 ? -4.292 13.373 -12.319 1.00 93.62 94 PRO A C 1
ATOM 701 O O . PRO A 1 94 ? -3.332 12.781 -11.816 1.00 93.62 94 PRO A O 1
ATOM 704 N N . PRO A 1 95 ? -4.191 14.004 -13.505 1.00 95.00 95 PRO A N 1
ATOM 705 C CA . PRO A 1 95 ? -2.984 13.930 -14.333 1.00 95.00 95 PRO A CA 1
ATOM 706 C C . PRO A 1 95 ? -1.711 14.386 -13.611 1.00 95.00 95 PRO A C 1
ATOM 708 O O . PRO A 1 95 ? -0.634 13.849 -13.852 1.00 95.00 95 PRO A O 1
ATOM 711 N N . VAL A 1 96 ? -1.836 15.340 -12.680 1.00 95.94 96 VAL A N 1
ATOM 712 C CA .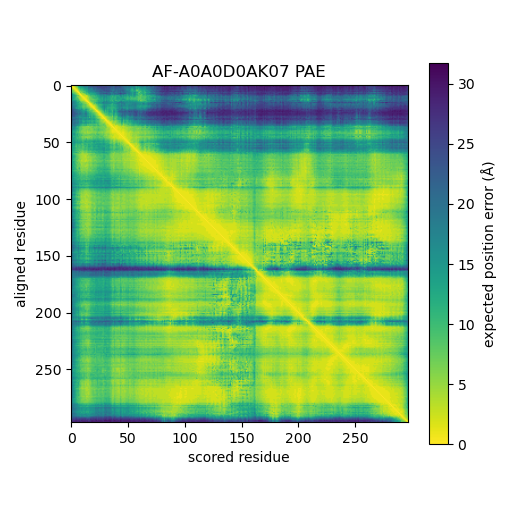 VAL A 1 96 ? -0.715 15.810 -11.853 1.00 95.94 96 VAL A CA 1
ATOM 713 C C . VAL A 1 96 ? -0.178 14.719 -10.922 1.00 95.94 96 VAL A C 1
ATOM 715 O O . VAL A 1 96 ? 1.028 14.653 -10.715 1.00 95.94 96 VAL A O 1
ATOM 718 N N . ILE A 1 97 ? -1.038 13.837 -10.403 1.00 94.38 97 ILE A N 1
ATOM 719 C CA . ILE A 1 97 ? -0.631 12.712 -9.549 1.00 94.38 97 ILE A CA 1
ATOM 720 C C . ILE A 1 97 ? -0.063 11.588 -10.415 1.00 94.38 97 ILE A C 1
ATOM 722 O O . ILE A 1 97 ? 0.997 11.055 -10.098 1.00 94.38 97 ILE A O 1
ATOM 726 N N . LEU A 1 98 ? -0.722 11.264 -11.534 1.00 93.50 98 LEU A N 1
ATOM 727 C CA . LEU A 1 98 ? -0.238 10.248 -12.471 1.00 93.50 98 LEU A CA 1
ATOM 728 C C . LEU A 1 98 ? 1.197 10.559 -12.919 1.00 93.50 98 LEU A C 1
ATOM 730 O O . LEU A 1 98 ? 2.097 9.752 -12.716 1.00 93.50 98 LEU A O 1
ATOM 734 N N . ARG A 1 99 ? 1.427 11.770 -13.431 1.00 95.25 99 ARG A N 1
ATOM 735 C CA . ARG A 1 99 ? 2.714 12.149 -14.018 1.00 95.25 99 ARG A CA 1
ATOM 736 C C . ARG A 1 99 ? 3.825 12.355 -12.990 1.00 95.25 99 ARG A C 1
ATOM 738 O O . ARG A 1 99 ? 4.959 11.963 -13.228 1.00 95.25 99 ARG A O 1
ATOM 745 N N . ASN A 1 100 ? 3.523 13.003 -11.861 1.00 96.12 100 ASN A N 1
ATOM 746 C CA . ASN A 1 100 ? 4.565 13.430 -10.916 1.00 96.12 100 ASN A CA 1
ATOM 747 C C . ASN A 1 100 ? 4.808 12.445 -9.767 1.00 96.12 100 ASN A C 1
ATOM 749 O O . ASN A 1 100 ? 5.793 12.613 -9.045 1.00 96.12 100 ASN A O 1
ATOM 753 N N . VAL A 1 101 ? 3.943 11.438 -9.603 1.00 93.88 101 VAL A N 1
ATOM 754 C CA . VAL A 1 101 ? 4.075 10.397 -8.573 1.00 93.88 101 VAL A CA 1
ATOM 755 C C . VAL A 1 101 ? 4.181 9.017 -9.215 1.00 93.88 101 VAL A C 1
ATOM 757 O O . VAL A 1 101 ? 5.200 8.357 -9.054 1.00 93.88 101 VAL A O 1
ATOM 760 N N . PHE A 1 102 ? 3.168 8.574 -9.963 1.00 93.19 102 PHE A N 1
ATOM 761 C CA . PHE A 1 102 ? 3.14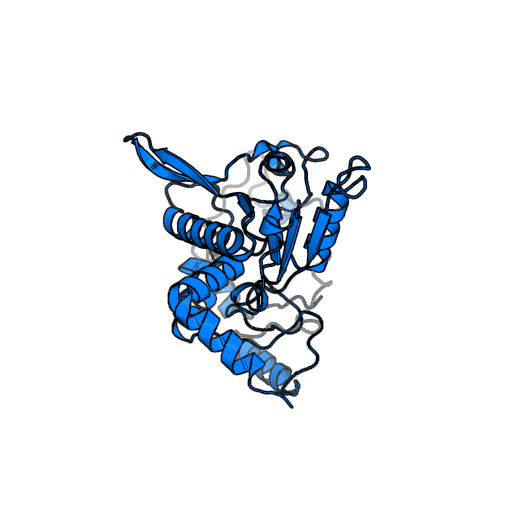4 7.204 -10.495 1.00 93.19 102 PHE A CA 1
ATOM 762 C C . PHE A 1 102 ? 4.191 6.973 -11.593 1.00 93.19 102 PHE A C 1
ATOM 764 O O . PHE A 1 102 ? 4.880 5.960 -11.583 1.00 93.19 102 PHE A O 1
ATOM 771 N N . GLU A 1 103 ? 4.351 7.933 -12.504 1.00 94.56 103 GLU A N 1
ATOM 772 C CA . GLU A 1 103 ? 5.319 7.879 -13.610 1.00 94.56 103 GLU A CA 1
ATOM 773 C C . GLU A 1 103 ? 6.693 8.469 -13.235 1.00 94.56 103 GLU A C 1
ATOM 775 O O . GLU A 1 103 ? 7.556 8.631 -14.096 1.00 94.56 103 GLU A O 1
ATOM 780 N N . ASN A 1 104 ? 6.920 8.796 -11.957 1.00 95.12 104 ASN A N 1
ATOM 781 C CA . ASN A 1 104 ? 8.151 9.430 -11.492 1.00 95.12 104 ASN A CA 1
ATOM 782 C C . ASN A 1 104 ? 9.074 8.427 -10.764 1.00 95.12 104 ASN A C 1
ATOM 784 O O . ASN A 1 104 ? 8.736 7.986 -9.660 1.00 95.12 104 ASN A O 1
ATOM 788 N N . PRO A 1 105 ? 10.276 8.125 -11.300 1.00 93.75 105 PRO A N 1
ATOM 789 C CA . PRO A 1 105 ? 11.219 7.188 -10.686 1.00 93.75 105 PRO A CA 1
ATOM 790 C C . PRO A 1 105 ? 11.602 7.537 -9.249 1.00 93.75 105 PRO A C 1
ATOM 792 O O . PRO A 1 105 ? 11.846 6.636 -8.449 1.00 93.75 105 PRO A O 1
ATOM 795 N N . ALA A 1 106 ? 11.607 8.821 -8.884 1.00 92.94 106 ALA A N 1
ATOM 796 C CA . ALA A 1 106 ? 11.925 9.249 -7.523 1.00 92.94 106 ALA A CA 1
ATOM 797 C C . ALA A 1 106 ? 10.928 8.716 -6.476 1.00 92.94 106 ALA A C 1
ATOM 799 O O . ALA A 1 106 ? 11.277 8.628 -5.302 1.00 92.94 106 ALA A O 1
ATOM 800 N N . TRP A 1 107 ? 9.715 8.343 -6.904 1.00 92.38 107 TRP A N 1
ATOM 801 C CA . TRP A 1 107 ? 8.654 7.814 -6.047 1.00 92.38 107 TRP A CA 1
ATOM 802 C C . TRP A 1 107 ? 8.534 6.287 -6.073 1.00 92.38 107 TRP A C 1
ATOM 804 O O . TRP A 1 107 ? 8.130 5.704 -5.068 1.00 92.38 107 TRP A O 1
ATOM 814 N N . TYR A 1 108 ? 8.865 5.628 -7.191 1.00 92.75 108 TYR A N 1
ATOM 815 C CA . TYR A 1 108 ? 8.688 4.173 -7.329 1.00 92.75 108 TYR A CA 1
ATOM 816 C C . TYR A 1 108 ? 9.980 3.349 -7.252 1.00 92.75 108 TYR A C 1
ATOM 818 O O . TYR A 1 108 ? 9.904 2.129 -7.121 1.00 92.75 108 TYR A O 1
ATOM 826 N N . THR A 1 109 ? 11.159 3.972 -7.354 1.00 92.00 109 THR A N 1
ATOM 827 C CA . THR A 1 109 ? 12.445 3.262 -7.217 1.00 92.00 109 THR A CA 1
ATOM 828 C C . THR A 1 109 ? 12.906 3.074 -5.769 1.00 92.00 109 THR A C 1
ATOM 830 O O . THR A 1 109 ? 13.496 2.023 -5.496 1.00 92.00 109 THR A O 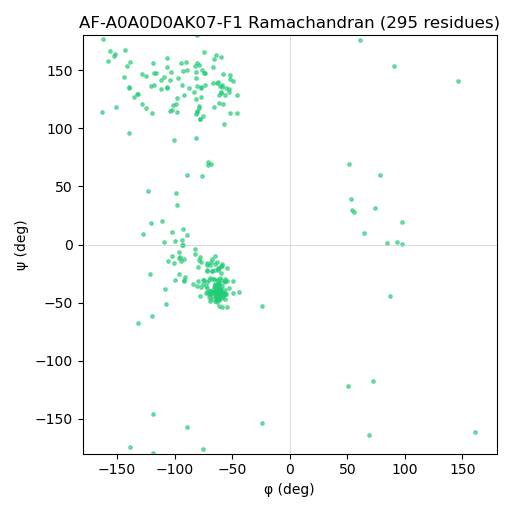1
ATOM 833 N N . PRO A 1 110 ? 12.651 3.998 -4.811 1.00 90.19 110 PRO A N 1
ATOM 834 C CA . PRO A 1 110 ? 13.000 3.745 -3.420 1.00 90.19 110 PRO A CA 1
ATOM 835 C C . PRO A 1 110 ? 12.219 2.552 -2.871 1.00 90.19 110 PRO A C 1
ATOM 837 O O . PRO A 1 110 ? 11.020 2.401 -3.110 1.00 90.19 110 PRO A O 1
ATOM 840 N N . TYR A 1 111 ? 12.901 1.707 -2.099 1.00 91.88 111 TYR A N 1
ATOM 841 C CA . TYR A 1 111 ? 12.269 0.560 -1.459 1.00 91.88 111 TYR A CA 1
ATOM 842 C C . TYR A 1 111 ? 11.714 0.927 -0.073 1.00 91.88 111 TYR A C 1
ATOM 844 O O . TYR A 1 111 ? 11.423 2.082 0.233 1.00 91.88 111 TYR A O 1
ATOM 852 N N . THR A 1 112 ? 11.541 -0.070 0.793 1.00 88.69 112 THR A N 1
ATOM 853 C CA . THR A 1 112 ? 11.120 0.149 2.174 1.00 88.69 112 THR A CA 1
ATOM 854 C C . THR A 1 112 ? 12.031 1.165 2.865 1.00 88.69 112 THR A C 1
ATOM 856 O O . THR A 1 112 ? 13.253 1.028 2.869 1.00 88.69 112 THR A O 1
ATOM 859 N N . LEU A 1 113 ? 11.399 2.140 3.513 1.00 91.56 113 LEU A N 1
ATOM 860 C CA . LEU A 1 113 ? 12.007 3.321 4.122 1.00 91.56 113 LEU A CA 1
ATOM 861 C C . LEU A 1 113 ? 12.709 2.990 5.457 1.00 91.56 113 LEU A C 1
ATOM 863 O O . LEU A 1 113 ? 12.339 3.495 6.516 1.00 91.56 113 LEU A O 1
ATOM 867 N N . TYR A 1 114 ? 13.690 2.082 5.417 1.00 89.69 114 TYR A N 1
ATOM 868 C CA . TYR A 1 114 ? 14.456 1.643 6.589 1.00 89.69 114 TYR A CA 1
ATOM 869 C C . TYR A 1 114 ? 15.387 2.730 7.137 1.00 89.69 114 TYR A C 1
ATOM 871 O O . TYR A 1 114 ? 15.647 2.736 8.337 1.00 89.69 114 TYR A O 1
ATOM 879 N N . GLN A 1 115 ? 15.864 3.630 6.273 1.00 92.94 115 GLN A N 1
ATOM 880 C CA . GLN A 1 115 ? 16.689 4.789 6.622 1.00 92.94 115 GLN A CA 1
ATOM 881 C C . GLN A 1 115 ? 15.798 6.042 6.656 1.00 92.94 115 GLN A C 1
ATOM 883 O O . GLN A 1 115 ? 15.578 6.661 5.611 1.00 92.94 115 GLN A O 1
ATOM 888 N N . PRO A 1 116 ? 15.196 6.385 7.811 1.00 91.75 116 PRO A N 1
ATOM 889 C CA . PRO A 1 116 ? 14.183 7.435 7.882 1.00 91.75 116 PRO A CA 1
ATOM 890 C C . PRO A 1 116 ? 14.717 8.823 7.509 1.00 91.75 116 PRO A C 1
ATOM 892 O O . PRO A 1 116 ? 13.964 9.628 6.962 1.00 91.75 116 PRO A O 1
ATOM 895 N N . GLU A 1 117 ? 15.992 9.106 7.762 1.00 92.94 117 GLU A N 1
ATOM 896 C CA . GLU A 1 117 ? 16.622 10.416 7.568 1.00 92.94 117 GLU A CA 1
ATOM 897 C C . GLU A 1 117 ? 16.589 10.866 6.101 1.00 92.94 117 GLU A C 1
ATOM 899 O O . GLU A 1 117 ? 16.388 12.045 5.823 1.00 92.94 117 GLU A O 1
ATOM 904 N N . ILE A 1 118 ? 16.697 9.924 5.160 1.00 92.00 118 ILE A N 1
ATOM 905 C CA . ILE A 1 118 ? 16.678 10.190 3.711 1.00 92.00 118 ILE A CA 1
ATOM 906 C C . ILE A 1 118 ? 15.325 9.864 3.057 1.00 92.00 118 ILE A C 1
ATOM 908 O O . ILE A 1 118 ? 15.207 9.825 1.835 1.00 92.00 118 ILE A O 1
ATOM 912 N N . ALA A 1 119 ? 14.291 9.613 3.865 1.00 92.75 119 ALA A N 1
ATOM 913 C CA . ALA A 1 119 ? 12.990 9.118 3.413 1.00 92.75 119 ALA A CA 1
ATOM 914 C C . ALA A 1 119 ?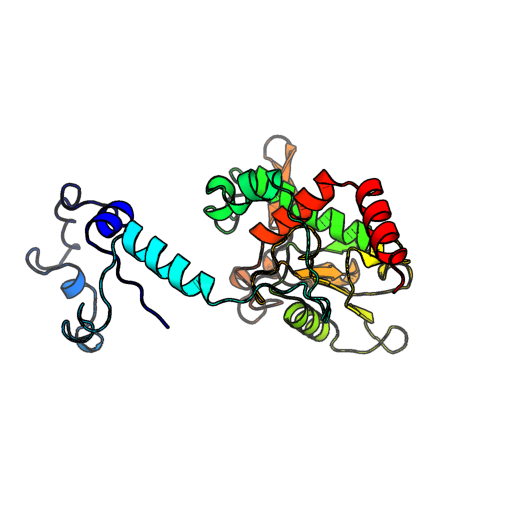 11.791 9.952 3.906 1.00 92.75 119 ALA A C 1
ATOM 916 O O . ALA A 1 119 ? 10.643 9.535 3.728 1.00 92.75 119 ALA A O 1
ATOM 917 N N . GLN A 1 120 ? 12.025 11.120 4.519 1.00 94.94 120 GLN A N 1
ATOM 918 C CA . GLN A 1 120 ? 10.977 11.901 5.195 1.00 94.94 120 GLN A CA 1
ATOM 919 C C . GLN A 1 120 ? 9.790 12.265 4.292 1.00 94.94 120 GLN A C 1
ATOM 921 O O . GLN A 1 120 ? 8.657 12.135 4.740 1.00 94.94 120 GLN A O 1
ATOM 926 N N . GLY A 1 121 ? 10.012 12.621 3.020 1.00 91.38 121 GLY A N 1
ATOM 927 C CA . GLY A 1 121 ? 8.913 12.968 2.105 1.00 91.38 121 GLY A CA 1
ATOM 928 C C . GLY A 1 121 ? 7.936 11.809 1.858 1.00 91.38 121 GLY A C 1
ATOM 929 O O . GLY A 1 121 ? 6.719 11.982 1.908 1.00 91.38 121 GLY A O 1
ATOM 930 N N . HIS A 1 122 ? 8.461 10.593 1.676 1.00 91.38 122 HIS A N 1
ATOM 931 C CA . HIS A 1 122 ? 7.635 9.393 1.538 1.00 91.38 122 HIS A CA 1
ATOM 932 C C . HIS A 1 122 ? 6.945 9.024 2.859 1.00 91.38 122 HIS A C 1
ATOM 934 O O . HIS A 1 122 ? 5.779 8.633 2.861 1.00 91.38 122 HIS A O 1
ATOM 940 N N . LEU A 1 123 ? 7.647 9.164 3.988 1.00 92.06 123 LEU A N 1
ATOM 941 C CA . LEU A 1 123 ? 7.091 8.887 5.314 1.00 92.06 123 LEU A CA 1
ATOM 942 C C . LEU A 1 123 ? 5.950 9.848 5.666 1.00 92.06 123 LEU A C 1
ATOM 944 O O . LEU A 1 123 ? 4.933 9.407 6.193 1.00 92.06 123 LEU A O 1
ATOM 948 N N . GLU A 1 124 ? 6.089 11.130 5.341 1.00 94.56 124 GLU A N 1
ATOM 949 C CA . GLU A 1 124 ? 5.049 12.139 5.538 1.00 94.56 124 GLU A CA 1
ATOM 950 C C . GLU A 1 124 ? 3.809 11.840 4.685 1.00 94.56 124 GLU A C 1
ATOM 952 O O . GLU A 1 124 ? 2.688 11.874 5.192 1.00 94.56 124 GLU A O 1
ATOM 957 N N . SER A 1 125 ? 3.990 11.444 3.420 1.00 93.62 125 SER A N 1
ATOM 958 C CA . SER A 1 125 ? 2.871 11.029 2.564 1.00 93.62 125 SER A CA 1
ATOM 959 C C . SER A 1 125 ? 2.114 9.818 3.136 1.00 93.62 125 SER A C 1
ATOM 961 O O . SER A 1 125 ? 0.880 9.808 3.146 1.00 93.62 125 SER A O 1
ATOM 963 N N . LEU A 1 126 ? 2.819 8.847 3.725 1.00 92.75 126 LEU A N 1
ATOM 964 C CA . LEU A 1 126 ? 2.190 7.714 4.413 1.00 92.75 126 LEU A CA 1
ATOM 965 C C . LEU A 1 126 ? 1.503 8.115 5.731 1.00 92.75 126 LEU A C 1
ATOM 967 O O . LEU A 1 126 ? 0.485 7.521 6.086 1.00 92.75 126 LEU A O 1
ATOM 971 N N . VAL A 1 127 ? 1.991 9.139 6.439 1.00 93.75 127 VAL A N 1
ATOM 972 C CA . VAL A 1 127 ? 1.272 9.726 7.587 1.00 93.75 127 VAL A CA 1
ATOM 973 C C . VAL A 1 127 ? -0.014 10.406 7.125 1.00 93.75 127 VAL A C 1
ATOM 975 O O . VAL A 1 127 ? -1.047 10.243 7.775 1.00 93.75 127 VAL A O 1
ATOM 978 N N . ASN A 1 128 ? 0.001 11.099 5.983 1.00 93.88 128 ASN A N 1
ATOM 979 C CA . ASN A 1 128 ? -1.209 11.666 5.383 1.00 93.88 128 ASN A CA 1
ATOM 980 C C . ASN A 1 128 ? -2.212 10.566 5.018 1.00 93.88 128 ASN A C 1
ATOM 982 O O . ASN A 1 128 ? -3.402 10.720 5.290 1.00 93.88 128 ASN A O 1
ATOM 986 N N . PHE A 1 129 ? -1.741 9.429 4.491 1.00 92.62 129 PHE A N 1
ATOM 987 C CA . PHE A 1 129 ? -2.583 8.250 4.279 1.00 92.62 129 PHE A CA 1
ATOM 988 C C . PHE A 1 129 ? -3.205 7.764 5.593 1.00 92.62 129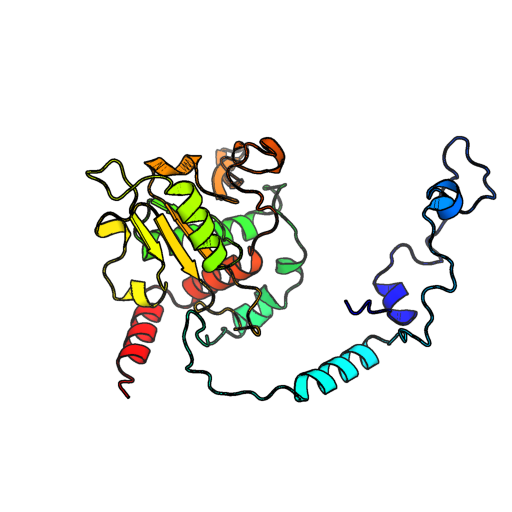 PHE A C 1
ATOM 990 O O . PHE A 1 129 ? -4.425 7.677 5.693 1.00 92.62 129 PHE A O 1
ATOM 997 N N . GLN A 1 130 ? -2.393 7.511 6.626 1.00 92.12 130 GLN A N 1
ATOM 998 C CA . GLN A 1 130 ? -2.894 7.053 7.927 1.00 92.12 130 GLN A CA 1
ATOM 999 C C . GLN A 1 130 ? -3.917 8.026 8.519 1.00 92.12 130 GLN A C 1
ATOM 1001 O O . GLN A 1 130 ? -4.956 7.586 9.001 1.00 92.12 130 GLN A O 1
ATOM 1006 N N . THR A 1 131 ? -3.644 9.329 8.426 1.00 92.75 131 THR A N 1
ATOM 1007 C CA . THR A 1 131 ? -4.511 10.398 8.932 1.00 92.75 131 THR A CA 1
ATOM 1008 C C . THR A 1 131 ? -5.845 10.397 8.194 1.00 92.75 131 THR A C 1
ATOM 1010 O O . THR A 1 131 ? -6.895 10.349 8.830 1.00 92.75 131 THR A O 1
ATOM 1013 N N . MET A 1 132 ? -5.813 10.356 6.859 1.00 93.50 132 MET A N 1
ATOM 1014 C CA . MET A 1 132 ? -7.002 10.273 6.010 1.00 93.50 132 MET A CA 1
ATOM 1015 C C . MET A 1 132 ? -7.871 9.063 6.369 1.00 93.50 132 MET A C 1
ATOM 1017 O O . MET A 1 132 ? -9.076 9.220 6.562 1.00 93.50 132 MET A O 1
ATOM 1021 N N . ILE A 1 133 ? -7.271 7.880 6.532 1.00 91.38 133 ILE A N 1
ATOM 1022 C CA . ILE A 1 133 ? -8.010 6.683 6.943 1.00 91.38 133 ILE A CA 1
ATOM 1023 C C . ILE A 1 133 ? -8.594 6.856 8.347 1.00 91.38 133 ILE A C 1
ATOM 1025 O O . ILE A 1 133 ? -9.782 6.599 8.533 1.00 91.38 133 ILE A O 1
ATOM 1029 N N . THR A 1 134 ? -7.818 7.317 9.333 1.00 90.31 134 THR A N 1
ATOM 1030 C CA . THR A 1 134 ? -8.330 7.523 10.700 1.00 90.31 134 THR A CA 1
ATOM 1031 C C . THR A 1 134 ? -9.471 8.539 10.747 1.00 90.31 134 THR A C 1
ATOM 1033 O O . THR A 1 134 ? -10.449 8.305 11.447 1.00 90.31 134 THR A O 1
ATOM 1036 N N . SER A 1 135 ? -9.411 9.612 9.950 1.00 89.12 135 SER A N 1
ATOM 1037 C CA . SER A 1 135 ? -10.478 10.615 9.865 1.00 89.12 135 SER A CA 1
ATOM 1038 C C . SER A 1 135 ? -11.740 10.081 9.191 1.00 89.12 135 SER A C 1
ATOM 1040 O O . SER A 1 135 ? -12.832 10.357 9.668 1.00 89.12 135 SER A O 1
ATOM 1042 N N . LEU A 1 136 ? -11.613 9.317 8.100 1.00 83.94 136 LEU A N 1
ATOM 1043 C CA . LEU A 1 136 ? -12.775 8.776 7.383 1.00 83.94 136 LEU A CA 1
ATOM 1044 C C . LEU A 1 136 ? -13.426 7.605 8.113 1.00 83.94 136 LEU A C 1
ATOM 1046 O O . LEU A 1 136 ? -14.622 7.397 7.979 1.00 83.94 136 LEU A O 1
ATOM 1050 N N . THR A 1 137 ? -12.654 6.823 8.861 1.00 83.38 137 THR A N 1
ATOM 1051 C CA . THR A 1 137 ? -13.160 5.642 9.578 1.00 83.38 137 THR A CA 1
ATOM 1052 C C . THR A 1 137 ? -13.511 5.926 11.037 1.00 83.38 137 THR A C 1
ATOM 1054 O O . THR A 1 137 ? -14.138 5.082 11.678 1.00 83.38 137 THR A O 1
ATOM 1057 N N . SER A 1 138 ? -13.119 7.093 11.560 1.00 85.94 138 SER A N 1
ATOM 1058 C CA . SER A 1 138 ? -13.151 7.450 12.987 1.00 85.94 138 SER A CA 1
ATOM 1059 C C . SER A 1 138 ? -12.424 6.442 13.885 1.00 85.94 138 SER A C 1
ATOM 1061 O O . SER A 1 138 ? -12.777 6.246 15.047 1.00 85.94 138 SER A O 1
ATOM 1063 N N . MET A 1 139 ? -11.396 5.784 13.344 1.00 85.00 139 MET A N 1
ATOM 1064 C CA . MET A 1 139 ? -10.545 4.843 14.072 1.00 85.00 139 MET A CA 1
ATOM 1065 C C . MET A 1 139 ? -9.295 5.537 14.607 1.00 85.00 139 MET A C 1
ATOM 1067 O O . MET A 1 139 ? -8.836 6.538 14.069 1.00 85.00 139 MET A O 1
ATOM 1071 N N . HIS A 1 140 ? -8.703 4.970 15.655 1.00 82.19 140 HIS A N 1
ATOM 1072 C CA . HIS A 1 140 ? -7.580 5.592 16.358 1.00 82.19 140 HIS A CA 1
ATOM 1073 C C . HIS A 1 140 ? -6.257 5.451 15.597 1.00 82.19 140 HIS A C 1
ATOM 1075 O O . HIS A 1 140 ? -5.416 6.346 15.635 1.00 82.19 140 HIS A O 1
ATOM 1081 N N . ILE A 1 141 ? -6.051 4.312 14.925 1.00 79.75 141 ILE A N 1
ATOM 1082 C CA . ILE A 1 141 ? -4.800 3.993 14.232 1.00 79.75 141 ILE A CA 1
ATOM 1083 C C . ILE A 1 141 ? -5.109 3.318 12.900 1.00 79.75 141 ILE A C 1
ATOM 1085 O O . ILE A 1 141 ? -5.888 2.374 12.860 1.00 79.75 141 ILE A O 1
ATOM 1089 N N . SER A 1 142 ? -4.427 3.743 11.837 1.00 86.56 142 SER A N 1
ATOM 1090 C CA . SER A 1 142 ? -4.361 3.045 10.547 1.00 86.56 142 SER A CA 1
ATOM 1091 C C . SER A 1 142 ? -2.933 2.596 10.260 1.00 86.56 142 SER A C 1
ATOM 1093 O O . SER A 1 142 ? -1.990 3.291 10.638 1.00 86.56 142 SER A O 1
ATOM 1095 N N . ASN A 1 143 ? -2.765 1.468 9.568 1.00 81.06 143 ASN A N 1
ATOM 1096 C CA . ASN A 1 143 ? -1.481 1.074 8.988 1.00 81.06 143 ASN A CA 1
ATOM 1097 C C . ASN A 1 143 ? -1.210 1.806 7.656 1.00 81.06 143 ASN A C 1
ATOM 1099 O O . ASN A 1 143 ? -2.019 2.617 7.196 1.00 81.06 143 ASN A O 1
ATOM 1103 N N . THR A 1 144 ? -0.061 1.525 7.035 1.00 77.06 144 THR A N 1
ATOM 1104 C CA . THR A 1 144 ? 0.389 2.142 5.773 1.00 77.06 144 THR A CA 1
ATOM 1105 C C . THR A 1 144 ? 0.104 1.262 4.554 1.00 77.06 144 THR A C 1
ATOM 1107 O O . THR A 1 144 ? 0.979 1.093 3.699 1.00 77.06 144 THR A O 1
ATOM 1110 N N . SER A 1 145 ? -1.098 0.688 4.503 1.00 88.25 145 SER A N 1
ATOM 1111 C CA . SER A 1 145 ? -1.643 -0.261 3.518 1.00 88.25 145 SER A CA 1
ATOM 1112 C C . SER A 1 145 ? -1.470 -1.763 3.779 1.00 88.25 145 SER A C 1
ATOM 1114 O O . SER A 1 145 ? -0.516 -2.199 4.427 1.00 88.25 145 SER A O 1
ATOM 1116 N N . LEU A 1 146 ? -2.400 -2.542 3.211 1.00 84.25 146 LEU A N 1
ATOM 1117 C CA . LEU A 1 146 ? -2.340 -3.997 2.994 1.00 84.25 146 LEU A CA 1
ATOM 1118 C C . LEU A 1 146 ? -2.421 -4.326 1.488 1.00 84.25 146 LEU A C 1
ATOM 1120 O O . LEU A 1 146 ? -2.473 -3.414 0.660 1.00 84.25 146 LEU A O 1
ATOM 1124 N N . LEU A 1 147 ? -2.386 -5.618 1.135 1.00 75.06 147 LEU A N 1
ATOM 1125 C CA . LEU A 1 147 ? -2.308 -6.089 -0.255 1.00 75.06 147 LEU A CA 1
ATOM 1126 C C . LEU A 1 147 ? -3.591 -5.824 -1.055 1.00 75.06 147 LEU A C 1
ATOM 1128 O O . LEU A 1 147 ? -3.514 -5.295 -2.156 1.00 75.06 147 LEU A O 1
ATOM 1132 N N . ASP A 1 148 ? -4.747 -6.182 -0.504 1.00 74.62 148 ASP A N 1
ATOM 1133 C CA . ASP A 1 148 ? -6.074 -5.972 -1.088 1.00 74.62 148 ASP A CA 1
ATOM 1134 C C . ASP A 1 148 ? -7.160 -6.092 0.005 1.00 74.62 148 ASP A C 1
ATOM 1136 O O . ASP A 1 148 ? -6.862 -6.330 1.177 1.00 74.62 148 ASP A O 1
ATOM 1140 N N . GLU A 1 149 ? -8.426 -5.867 -0.351 1.00 82.94 149 GLU A N 1
ATOM 1141 C CA . GLU A 1 149 ? -9.543 -5.909 0.604 1.00 82.94 149 GLU A CA 1
ATOM 1142 C C . GLU A 1 149 ? -9.770 -7.308 1.198 1.00 82.94 149 GLU A C 1
ATOM 1144 O O . GLU A 1 149 ? -10.074 -7.426 2.384 1.00 82.94 149 GLU A O 1
ATOM 1149 N N . ALA A 1 150 ? -9.573 -8.371 0.413 1.00 71.56 150 ALA A N 1
ATOM 1150 C CA . ALA A 1 150 ? -9.797 -9.745 0.860 1.00 71.56 150 ALA A CA 1
ATOM 1151 C C . ALA A 1 150 ? -8.741 -10.189 1.884 1.00 71.56 150 ALA A C 1
ATOM 1153 O O . ALA A 1 150 ? -9.072 -10.735 2.936 1.00 71.56 150 ALA A O 1
ATOM 1154 N N . THR A 1 151 ? -7.468 -9.901 1.616 1.00 66.00 151 THR A N 1
ATOM 1155 C CA . THR A 1 151 ? -6.363 -10.127 2.554 1.00 66.00 151 THR A CA 1
ATOM 1156 C C . THR A 1 151 ? -6.492 -9.230 3.776 1.00 66.00 151 THR A C 1
ATOM 1158 O O . THR A 1 151 ? -6.252 -9.695 4.885 1.00 66.00 151 THR A O 1
ATOM 1161 N N . ALA A 1 152 ? -6.957 -7.986 3.621 1.00 73.94 152 ALA A N 1
ATOM 1162 C CA . ALA A 1 152 ? -7.296 -7.138 4.755 1.00 73.94 152 ALA A CA 1
ATOM 1163 C C . ALA A 1 152 ? -8.405 -7.759 5.619 1.00 73.94 152 ALA A C 1
ATOM 1165 O O . ALA A 1 152 ? -8.264 -7.807 6.838 1.00 73.94 152 ALA A O 1
ATOM 1166 N N . ALA A 1 153 ? -9.465 -8.305 5.022 1.00 79.56 153 ALA A N 1
ATOM 1167 C CA . ALA A 1 153 ? -10.510 -9.016 5.757 1.00 79.56 153 ALA A CA 1
ATOM 1168 C C . ALA A 1 153 ? -9.976 -10.273 6.465 1.00 79.56 153 ALA A C 1
ATOM 1170 O O . ALA A 1 153 ? -10.332 -10.525 7.617 1.00 79.56 153 ALA A O 1
ATOM 1171 N N . ALA A 1 154 ? -9.078 -11.026 5.824 1.00 61.47 154 ALA A N 1
ATOM 1172 C CA . ALA A 1 154 ? -8.428 -12.185 6.432 1.00 61.47 154 ALA A CA 1
ATOM 1173 C C . ALA A 1 154 ? -7.549 -11.790 7.632 1.00 61.47 154 ALA A C 1
ATOM 1175 O O . ALA A 1 154 ? -7.640 -12.408 8.691 1.00 61.47 154 ALA A O 1
ATOM 1176 N N . GLU A 1 155 ? -6.757 -10.723 7.512 1.00 71.88 155 GLU A N 1
ATOM 1177 C CA . GLU A 1 155 ? -5.978 -10.158 8.620 1.00 71.88 155 GLU A CA 1
ATOM 1178 C C . GLU A 1 155 ? -6.885 -9.692 9.765 1.00 71.88 155 GLU A C 1
ATOM 1180 O O . GLU A 1 155 ? -6.591 -9.914 10.942 1.00 71.88 155 GLU A O 1
ATOM 1185 N N . ALA A 1 156 ? -8.033 -9.093 9.441 1.00 77.81 156 ALA A N 1
ATOM 1186 C CA . ALA A 1 156 ? -9.011 -8.733 10.453 1.00 77.81 156 ALA A CA 1
ATOM 1187 C C . ALA A 1 156 ? -9.569 -9.974 11.152 1.00 77.81 156 ALA A C 1
ATOM 1189 O O . ALA A 1 156 ? -9.611 -9.985 12.376 1.00 77.81 156 ALA A O 1
ATOM 1190 N N . MET A 1 157 ? -9.915 -11.037 10.419 1.00 71.81 157 MET A N 1
ATOM 1191 C CA . MET A 1 157 ? -10.355 -12.312 10.998 1.00 71.81 157 MET A CA 1
ATOM 1192 C C . MET A 1 157 ? -9.298 -12.912 11.938 1.00 71.81 157 MET A C 1
ATOM 1194 O O . MET A 1 157 ? -9.647 -13.381 13.019 1.00 71.81 157 MET A O 1
ATOM 1198 N N . VAL A 1 158 ? -8.010 -12.843 11.576 1.00 61.41 158 VAL A N 1
ATOM 1199 C CA . VAL A 1 158 ? -6.897 -13.261 12.449 1.00 61.41 158 VAL A CA 1
ATOM 1200 C C . VAL A 1 158 ? -6.860 -12.430 13.735 1.00 61.41 158 VAL A C 1
ATOM 1202 O O . VAL A 1 158 ? -6.637 -12.974 14.817 1.00 61.41 158 VAL A O 1
ATOM 1205 N N . MET A 1 159 ? -7.117 -11.121 13.654 1.00 64.62 159 MET A N 1
ATOM 1206 C CA . MET A 1 159 ? -7.240 -10.284 14.852 1.00 64.62 159 MET A CA 1
ATOM 1207 C C . MET A 1 159 ? -8.528 -10.548 15.646 1.00 64.62 159 MET A C 1
ATOM 1209 O O . MET A 1 159 ? -8.510 -10.415 16.868 1.00 64.62 159 MET A O 1
ATOM 1213 N N . ALA A 1 160 ? -9.623 -10.910 14.977 1.00 68.19 160 ALA A N 1
ATOM 1214 C CA . ALA A 1 160 ? -10.954 -11.124 15.546 1.00 68.19 160 ALA A CA 1
ATOM 1215 C C . ALA A 1 160 ? -11.276 -12.586 15.829 1.00 68.19 160 ALA A C 1
ATOM 1217 O O . ALA A 1 160 ? -12.432 -13.001 15.759 1.00 68.19 160 ALA A O 1
ATOM 1218 N N . TYR A 1 161 ? -10.270 -13.362 16.217 1.00 51.56 161 TYR A N 1
ATOM 1219 C CA . TYR A 1 161 ? -10.464 -14.689 16.785 1.00 51.56 161 TYR A CA 1
ATOM 1220 C C . TYR A 1 161 ? -11.126 -14.590 18.191 1.00 51.56 161 TYR A C 1
ATOM 1222 O O . TYR A 1 161 ? -10.461 -14.806 19.202 1.00 51.56 161 TYR A O 1
ATOM 1230 N N . ALA A 1 162 ? -12.413 -14.170 18.208 1.00 43.16 162 ALA A N 1
ATOM 1231 C CA . ALA A 1 162 ? -13.523 -14.222 19.194 1.00 43.16 162 ALA A CA 1
ATOM 1232 C C . ALA A 1 162 ? -14.475 -12.969 19.124 1.00 43.16 162 ALA A C 1
ATOM 1234 O O . ALA A 1 162 ? -13.984 -11.853 18.960 1.00 43.16 162 ALA A O 1
ATOM 1235 N N . ARG A 1 163 ? -15.808 -13.237 19.280 1.00 50.03 163 ARG A N 1
ATOM 1236 C CA . ARG A 1 163 ? -17.184 -12.646 18.954 1.00 50.03 163 ARG A CA 1
ATOM 1237 C C . ARG A 1 163 ? -17.480 -11.130 18.712 1.00 50.03 163 ARG A C 1
ATOM 1239 O O . ARG A 1 163 ? -16.565 -10.534 18.260 1.00 50.03 163 ARG A O 1
ATOM 1246 N N . VAL A 1 164 ? -18.688 -10.515 18.916 1.00 63.91 164 VAL A N 1
ATOM 1247 C CA . VAL A 1 164 ? -19.018 -9.048 19.143 1.00 63.91 164 VAL A CA 1
ATOM 1248 C C . VAL A 1 164 ? -19.377 -8.620 20.630 1.00 63.91 164 VAL A C 1
ATOM 1250 O O . VAL A 1 164 ? -20.025 -9.381 21.346 1.00 63.91 164 VAL A O 1
ATOM 1253 N N . HIS A 1 165 ? -18.943 -7.436 21.110 1.00 64.00 165 HIS A N 1
ATOM 1254 C CA . HIS A 1 165 ? -18.525 -7.013 22.489 1.00 64.00 165 HIS A CA 1
ATOM 1255 C C . HIS A 1 165 ? -18.996 -7.724 23.773 1.00 64.00 165 HIS A C 1
ATOM 1257 O O . HIS A 1 165 ? -18.134 -8.077 24.581 1.00 64.00 165 HIS A O 1
ATOM 1263 N N . GLU A 1 166 ? -20.293 -7.924 24.013 1.00 62.56 166 GLU A N 1
ATOM 1264 C CA . GLU A 1 166 ? -20.794 -8.531 25.269 1.00 62.56 166 GLU A CA 1
ATOM 1265 C C . GLU A 1 166 ? -20.402 -10.007 25.410 1.00 62.56 166 GLU A C 1
ATOM 1267 O O . GLU A 1 166 ? -20.280 -10.536 26.513 1.00 62.56 166 GLU A O 1
ATOM 1272 N N . ALA A 1 167 ? -20.122 -10.663 24.284 1.00 73.12 167 ALA A N 1
ATOM 1273 C CA . ALA A 1 167 ? -19.652 -12.038 24.242 1.00 73.12 167 ALA A CA 1
ATOM 1274 C C . ALA A 1 167 ? -18.105 -12.169 24.221 1.00 73.12 167 ALA A C 1
ATOM 1276 O O . ALA A 1 167 ? -17.614 -13.243 23.873 1.00 73.12 167 ALA A O 1
ATOM 1277 N N . GLY A 1 168 ? -17.332 -11.099 24.517 1.00 72.50 168 GLY A N 1
ATOM 1278 C CA . GLY A 1 168 ? -15.841 -11.067 24.529 1.00 72.50 168 GLY A CA 1
ATOM 1279 C C . GLY A 1 168 ? -15.094 -10.970 23.170 1.00 72.50 168 GLY A C 1
ATOM 1280 O O . GLY A 1 168 ? -14.416 -11.905 22.759 1.00 72.50 168 GLY A O 1
ATOM 1281 N N . ALA A 1 169 ? -15.328 -9.907 22.393 1.00 78.69 169 ALA A N 1
ATOM 1282 C CA . ALA A 1 169 ? -15.838 -10.135 21.051 1.00 78.69 169 ALA A CA 1
ATOM 1283 C C . ALA A 1 169 ? -15.647 -8.865 20.139 1.00 78.69 169 ALA A C 1
ATOM 1285 O O . ALA A 1 169 ? -16.236 -7.839 20.439 1.00 78.69 169 ALA A O 1
ATOM 1286 N N . LEU A 1 170 ? -14.817 -8.887 19.069 1.00 83.81 170 LEU A N 1
ATOM 1287 C CA . LEU A 1 170 ? -14.603 -7.793 18.089 1.00 83.81 170 LEU A CA 1
ATOM 1288 C C . LEU A 1 170 ? -15.621 -7.607 16.922 1.00 83.81 170 LEU A C 1
ATOM 1290 O O . LEU A 1 170 ? -16.049 -8.545 16.254 1.00 83.81 170 LEU A O 1
ATOM 1294 N N . VAL A 1 171 ? -15.881 -6.343 16.567 1.00 85.12 171 VAL A N 1
ATOM 1295 C CA . VAL A 1 171 ? -16.615 -5.895 15.366 1.00 85.12 171 VAL A CA 1
ATOM 1296 C C . VAL A 1 171 ? -15.641 -5.476 14.257 1.00 85.12 171 VAL A C 1
ATOM 1298 O O . VAL A 1 171 ? -14.866 -4.532 14.428 1.00 85.12 171 VAL A O 1
ATOM 1301 N N . ILE A 1 172 ? -15.713 -6.133 13.095 1.00 90.38 172 ILE A N 1
ATOM 1302 C CA . ILE A 1 172 ? -14.940 -5.783 11.892 1.00 90.38 172 ILE A CA 1
ATOM 1303 C C . ILE A 1 172 ? -15.879 -5.253 10.813 1.00 90.38 172 ILE A C 1
ATOM 1305 O O . ILE A 1 172 ? -16.890 -5.886 10.515 1.00 90.38 172 ILE A O 1
ATOM 1309 N N . VAL A 1 173 ? -15.508 -4.145 10.172 1.00 87.56 173 VAL A N 1
ATOM 1310 C CA . VAL A 1 173 ? -16.282 -3.552 9.078 1.00 87.56 173 VAL A CA 1
ATOM 1311 C C . VAL A 1 173 ? -15.418 -3.383 7.828 1.00 87.56 173 VAL A C 1
ATOM 1313 O O . VAL A 1 173 ? -14.451 -2.623 7.833 1.00 87.56 173 VAL A O 1
ATOM 1316 N N . ALA A 1 174 ? -15.793 -4.065 6.744 1.00 92.69 174 ALA A N 1
ATOM 1317 C CA . ALA A 1 174 ? -15.304 -3.761 5.401 1.00 92.69 174 ALA A CA 1
ATOM 1318 C C . ALA A 1 174 ? -16.137 -2.614 4.806 1.00 92.69 174 ALA A C 1
ATOM 1320 O O . ALA A 1 174 ? -17.365 -2.635 4.898 1.00 92.69 174 ALA A O 1
ATOM 1321 N N . THR A 1 175 ? -15.497 -1.584 4.252 1.00 89.81 175 THR A N 1
ATOM 1322 C CA . THR A 1 175 ? -16.192 -0.362 3.815 1.00 89.81 175 THR A CA 1
ATOM 1323 C C . THR A 1 175 ? -15.484 0.364 2.668 1.00 89.81 175 THR A C 1
ATOM 1325 O O . THR A 1 175 ? -14.294 0.184 2.421 1.00 89.81 175 THR A O 1
ATOM 1328 N N . ASP A 1 176 ? -16.224 1.244 1.990 1.00 89.56 176 ASP A N 1
ATOM 1329 C CA . ASP A 1 176 ? -15.735 2.126 0.924 1.00 89.56 176 ASP A CA 1
ATOM 1330 C C . ASP A 1 176 ? -15.438 3.532 1.481 1.00 89.56 176 ASP A C 1
ATOM 1332 O O . ASP A 1 176 ? -16.300 4.162 2.098 1.00 89.56 176 ASP A O 1
ATOM 1336 N N . LEU A 1 177 ? -14.219 4.042 1.256 1.00 89.81 177 LEU A N 1
ATOM 1337 C CA . LEU A 1 177 ? -13.783 5.350 1.771 1.00 89.81 177 LEU A CA 1
ATOM 1338 C C . LEU A 1 177 ? -14.604 6.527 1.234 1.00 89.81 177 LEU A C 1
ATOM 1340 O O . LEU A 1 177 ? -14.800 7.508 1.947 1.00 89.81 177 LEU A O 1
ATOM 1344 N N . LEU A 1 178 ? -15.081 6.456 -0.011 1.00 87.12 178 LEU A N 1
ATOM 1345 C CA . LEU A 1 178 ? -15.908 7.509 -0.589 1.00 87.12 178 LEU A CA 1
ATOM 1346 C C . LEU A 1 178 ? -17.302 7.504 0.039 1.00 87.12 178 LEU A C 1
ATOM 1348 O O . LEU A 1 178 ? -17.851 8.575 0.285 1.00 87.12 178 LEU A O 1
ATOM 1352 N N . ALA A 1 179 ? -17.864 6.331 0.337 1.00 84.00 179 ALA A N 1
ATOM 1353 C CA . ALA A 1 179 ? -19.143 6.223 1.039 1.00 84.00 179 ALA A CA 1
ATOM 1354 C C . ALA A 1 179 ? -19.079 6.843 2.449 1.00 84.00 179 ALA A C 1
ATOM 1356 O O . ALA A 1 179 ? -20.001 7.557 2.851 1.00 84.00 179 ALA A O 1
ATOM 1357 N N . LEU A 1 180 ? -17.961 6.664 3.162 1.00 86.38 180 LEU A N 1
ATOM 1358 C CA . LEU A 1 180 ? -17.740 7.246 4.496 1.00 86.38 180 LEU A CA 1
ATOM 1359 C C . LEU A 1 180 ? -17.667 8.780 4.519 1.00 86.38 180 LEU A C 1
ATOM 1361 O O . LEU A 1 180 ? -17.723 9.381 5.582 1.00 86.38 180 LEU A O 1
ATOM 1365 N N . THR A 1 181 ? -17.604 9.439 3.361 1.00 83.31 181 THR A N 1
ATOM 1366 C CA . THR A 1 181 ? -17.695 10.909 3.296 1.00 83.31 181 THR A CA 1
ATOM 1367 C C . THR A 1 181 ? -19.110 11.428 3.575 1.00 83.31 181 THR A C 1
ATOM 1369 O O . THR A 1 181 ? -19.278 12.613 3.860 1.00 83.31 181 THR A O 1
ATOM 1372 N N . LEU A 1 182 ? -20.127 10.560 3.484 1.00 78.25 182 LEU A N 1
ATOM 1373 C CA . LEU A 1 182 ? -21.533 10.887 3.748 1.00 78.25 182 LEU A CA 1
ATOM 1374 C C . LEU A 1 182 ? -22.159 10.036 4.859 1.00 78.25 182 LEU A C 1
ATOM 1376 O O . LEU A 1 182 ? -23.158 10.452 5.445 1.00 78.25 182 LEU A O 1
ATOM 1380 N N . LEU A 1 183 ? -21.638 8.832 5.100 1.00 78.00 183 LEU A N 1
ATOM 1381 C CA . LEU A 1 183 ? -22.155 7.915 6.112 1.00 78.00 183 LEU A CA 1
ATOM 1382 C C . LEU A 1 183 ? -21.488 8.148 7.465 1.00 78.00 183 LEU A C 1
ATOM 1384 O O . LEU A 1 183 ? -20.316 8.509 7.533 1.00 78.00 183 LEU A O 1
ATOM 1388 N N . LYS A 1 184 ? -22.225 7.867 8.546 1.00 77.56 184 LYS A N 1
ATOM 1389 C CA . LYS A 1 184 ? -21.646 7.828 9.889 1.00 77.56 184 LYS A CA 1
ATOM 1390 C C . LYS A 1 184 ? -20.567 6.728 9.938 1.00 77.56 184 LYS A C 1
ATOM 1392 O O . LYS A 1 184 ? -20.884 5.568 9.654 1.00 77.56 184 LYS A O 1
ATOM 1397 N N . PRO A 1 185 ? -19.312 7.056 10.271 1.00 86.81 185 PRO A N 1
ATOM 1398 C CA . PRO A 1 185 ? -18.198 6.134 10.104 1.00 86.81 185 PRO A CA 1
ATOM 1399 C C . PRO A 1 185 ? -18.179 5.013 11.159 1.00 86.81 185 PRO A C 1
ATOM 1401 O O . PRO A 1 185 ? -18.575 5.253 12.301 1.00 86.81 185 PRO A O 1
ATOM 1404 N N . PRO A 1 186 ? -17.698 3.798 10.810 1.00 88.12 186 PRO A N 1
ATOM 1405 C CA . PRO A 1 186 ? -17.643 2.609 11.678 1.00 88.12 186 PRO A CA 1
ATOM 1406 C C . PRO A 1 186 ? -17.147 2.832 13.112 1.00 88.12 186 PRO A C 1
ATOM 1408 O O . PRO A 1 186 ? -17.730 2.290 14.053 1.00 88.12 186 PRO A O 1
ATOM 1411 N N . GLY A 1 187 ? -16.112 3.653 13.309 1.00 86.69 187 GLY A N 1
ATOM 1412 C CA . GLY A 1 187 ? -15.565 3.924 14.640 1.00 86.69 187 GLY A CA 1
ATOM 1413 C C . GLY A 1 187 ? -16.560 4.590 15.598 1.00 86.69 187 GLY A C 1
ATOM 1414 O O . GLY A 1 187 ? -16.533 4.318 16.795 1.00 86.69 187 GLY A O 1
ATOM 1415 N N . GLU A 1 188 ? -17.502 5.394 15.094 1.00 84.12 188 GLU A N 1
ATOM 1416 C CA . GLU A 1 188 ? -18.480 6.110 15.931 1.00 84.12 188 GLU A CA 1
ATOM 1417 C C . GLU A 1 188 ? -19.641 5.245 16.440 1.00 84.12 188 GLU A C 1
ATOM 1419 O O . GLU A 1 188 ? -20.437 5.699 17.265 1.00 84.12 188 GLU A O 1
ATOM 1424 N N . TRP A 1 189 ? -19.791 4.025 15.927 1.00 80.81 189 TRP A N 1
ATOM 1425 C CA . TRP A 1 189 ? -20.796 3.060 16.388 1.00 80.81 189 TRP A CA 1
ATOM 1426 C C . TRP A 1 189 ? -20.162 1.767 16.907 1.00 80.81 189 TRP A C 1
ATOM 1428 O O . TRP A 1 189 ? -20.851 0.767 17.083 1.00 80.81 189 TRP A O 1
ATOM 1438 N N . GLY A 1 190 ? -18.863 1.819 17.230 1.00 81.75 190 GLY A N 1
ATOM 1439 C CA . GLY A 1 190 ? -18.185 0.784 18.006 1.00 81.75 190 GLY A CA 1
ATOM 1440 C C . GLY A 1 190 ? -17.416 -0.254 17.191 1.00 81.75 190 GLY A C 1
ATOM 1441 O O . GLY A 1 190 ? -17.122 -1.319 17.724 1.00 81.75 190 GLY A O 1
ATOM 1442 N N . ALA A 1 191 ? -17.057 0.004 15.930 1.00 87.69 191 ALA A N 1
ATOM 1443 C CA . ALA A 1 191 ? -16.168 -0.913 15.214 1.00 87.69 191 ALA A CA 1
ATOM 1444 C C . ALA A 1 191 ? -14.787 -1.016 15.895 1.00 87.69 191 ALA A C 1
ATOM 1446 O O . ALA A 1 191 ? -14.209 -0.018 16.328 1.00 87.69 191 ALA A O 1
ATOM 1447 N N . ASP A 1 192 ? -14.227 -2.225 15.959 1.00 90.06 192 ASP A N 1
ATOM 1448 C CA . ASP A 1 192 ? -12.874 -2.472 16.468 1.00 90.06 192 ASP A CA 1
ATOM 1449 C C . ASP A 1 192 ? -11.827 -2.452 15.356 1.00 90.06 192 ASP A C 1
ATOM 1451 O O . ASP A 1 192 ? -10.672 -2.086 15.598 1.00 90.06 192 ASP A O 1
ATOM 1455 N N . VAL A 1 193 ? -12.233 -2.853 14.150 1.00 92.62 193 VAL A N 1
ATOM 1456 C CA . VAL A 1 193 ? -11.400 -2.930 12.949 1.00 92.62 193 VAL A CA 1
ATOM 1457 C C . VAL A 1 193 ? -12.202 -2.439 11.754 1.00 92.62 193 VAL A C 1
ATOM 1459 O O . VAL A 1 193 ? -13.354 -2.828 11.568 1.00 92.62 193 VAL A O 1
ATOM 1462 N N . VAL A 1 194 ? -11.582 -1.616 10.919 1.00 92.75 194 VAL A N 1
ATOM 1463 C CA . VAL A 1 194 ? -12.178 -1.096 9.692 1.00 92.75 194 VAL A CA 1
ATOM 1464 C C . VAL A 1 194 ? -11.188 -1.278 8.560 1.00 92.75 194 VAL A C 1
ATOM 1466 O O . VAL A 1 194 ? -10.021 -0.912 8.686 1.00 92.75 194 VAL A O 1
ATOM 1469 N N . LEU A 1 195 ? -11.643 -1.854 7.460 1.00 95.25 195 LEU A N 1
ATOM 1470 C CA . LEU A 1 195 ? -10.795 -2.203 6.329 1.00 95.25 195 LEU A CA 1
ATOM 1471 C C . LEU A 1 195 ? -11.514 -1.981 5.007 1.00 95.25 195 LEU A C 1
ATOM 1473 O O . LEU A 1 195 ? -12.726 -1.787 4.969 1.00 95.25 195 LEU A O 1
ATOM 1477 N N . GLY A 1 196 ? -10.757 -2.017 3.921 1.00 92.00 196 GLY A N 1
ATOM 1478 C C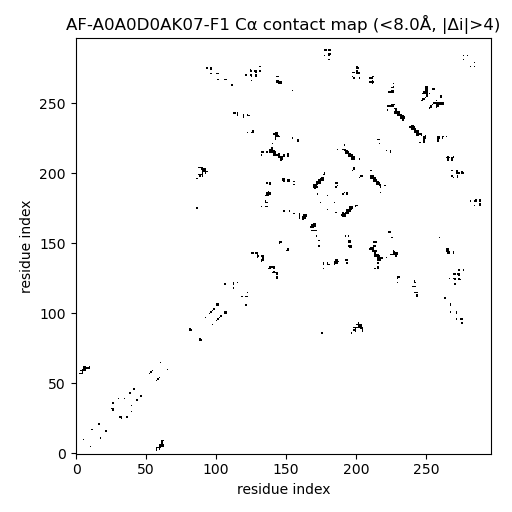A . GLY A 1 196 ? -11.311 -1.907 2.582 1.00 92.00 196 GLY A CA 1
ATOM 1479 C C . GLY A 1 196 ? -10.252 -1.520 1.569 1.00 92.00 196 GLY A C 1
ATOM 1480 O O . GLY A 1 196 ? -9.048 -1.628 1.812 1.00 92.00 196 GLY A O 1
ATOM 1481 N N . ASN A 1 197 ? -10.706 -1.029 0.425 1.00 90.00 197 ASN A N 1
ATOM 1482 C CA . ASN A 1 197 ? -9.853 -0.639 -0.685 1.00 90.00 197 ASN A CA 1
ATOM 1483 C C . ASN A 1 197 ? -9.767 0.892 -0.822 1.00 90.00 197 ASN A C 1
ATOM 1485 O O . ASN A 1 197 ? -10.782 1.587 -0.781 1.00 90.00 197 ASN A O 1
ATOM 1489 N N . SER A 1 198 ? -8.558 1.429 -1.027 1.00 90.56 198 SER A N 1
ATOM 1490 C CA . SER A 1 198 ? -8.345 2.863 -1.290 1.00 90.56 198 SER A CA 1
ATOM 1491 C C . SER A 1 198 ? -8.307 3.223 -2.779 1.00 90.56 198 SER A C 1
ATOM 1493 O O . SER A 1 198 ? -8.181 4.394 -3.122 1.00 90.56 198 SER A O 1
ATOM 1495 N N . ALA A 1 199 ? -8.460 2.255 -3.688 1.00 88.25 199 ALA A N 1
ATOM 1496 C CA . ALA A 1 199 ? -8.246 2.468 -5.119 1.00 88.25 199 ALA A CA 1
ATOM 1497 C C . ALA A 1 199 ? -9.154 3.536 -5.745 1.00 88.25 199 ALA A C 1
ATOM 1499 O O . ALA A 1 199 ? -8.738 4.255 -6.654 1.00 88.25 199 ALA A O 1
ATOM 1500 N N . ARG A 1 200 ? -10.372 3.713 -5.215 1.00 87.38 200 ARG A N 1
ATOM 1501 C CA . ARG A 1 200 ? -11.296 4.751 -5.695 1.00 87.38 200 ARG A CA 1
ATOM 1502 C C . ARG A 1 200 ? -10.750 6.172 -5.489 1.00 87.38 200 ARG A C 1
ATOM 1504 O O . ARG A 1 200 ? -11.240 7.119 -6.102 1.00 87.38 200 ARG A O 1
ATOM 1511 N N . PHE A 1 201 ? -9.722 6.332 -4.658 1.00 90.44 201 PHE A N 1
ATOM 1512 C CA . PHE A 1 201 ? -9.024 7.593 -4.435 1.00 90.44 201 PHE A CA 1
ATOM 1513 C C . PHE A 1 201 ? -7.868 7.748 -5.430 1.00 90.44 201 PHE A C 1
ATOM 1515 O O . PHE A 1 201 ? -6.708 7.875 -5.059 1.00 90.44 201 PHE A O 1
ATOM 1522 N N . GLY A 1 202 ? -8.195 7.748 -6.723 1.00 87.06 202 GLY A N 1
ATOM 1523 C CA . GLY A 1 202 ? -7.242 8.106 -7.775 1.00 87.06 202 GLY A CA 1
ATOM 1524 C C . GLY A 1 202 ? -6.173 7.057 -8.076 1.00 87.06 202 GLY A C 1
ATOM 1525 O O . GLY A 1 202 ? -5.082 7.434 -8.495 1.00 87.06 202 GLY A O 1
ATOM 1526 N N . VAL A 1 203 ? -6.476 5.766 -7.913 1.00 88.62 203 VAL A N 1
ATOM 1527 C CA . VAL A 1 203 ? -5.622 4.664 -8.383 1.00 88.62 203 VAL A CA 1
ATOM 1528 C C . VAL A 1 203 ? -6.267 4.014 -9.619 1.00 88.62 203 VAL A C 1
ATOM 1530 O O . VAL A 1 203 ? -7.475 3.764 -9.604 1.00 88.62 203 VAL A O 1
ATOM 1533 N N . PRO A 1 204 ? -5.512 3.734 -10.700 1.00 82.88 204 PRO A N 1
ATOM 1534 C CA . PRO A 1 204 ? -6.040 3.010 -11.858 1.00 82.88 204 PRO A CA 1
ATOM 1535 C C . PRO A 1 204 ? -6.587 1.619 -11.488 1.00 82.88 204 PRO A C 1
ATOM 1537 O O . PRO A 1 204 ? -6.031 0.940 -10.630 1.00 82.88 204 PRO A O 1
ATOM 1540 N N . VAL A 1 205 ? -7.641 1.153 -12.172 1.00 73.19 205 VAL A N 1
ATOM 1541 C CA . VAL A 1 205 ? -8.278 -0.156 -11.885 1.00 73.19 205 VAL A CA 1
ATOM 1542 C C . VAL A 1 205 ? -7.354 -1.347 -12.180 1.00 73.19 205 VAL A C 1
ATOM 1544 O O . VAL A 1 205 ? -7.460 -2.378 -11.509 1.00 73.19 205 VAL A O 1
ATOM 1547 N N . GLY A 1 206 ? -6.448 -1.193 -13.153 1.00 73.69 206 GLY A N 1
ATOM 1548 C CA . GLY A 1 206 ? -5.303 -2.083 -13.377 1.00 73.69 206 GLY A CA 1
ATOM 1549 C C . GLY A 1 206 ? -5.618 -3.529 -13.772 1.00 73.69 206 GLY A C 1
ATOM 1550 O O . GLY A 1 206 ? -4.697 -4.329 -13.793 1.00 73.69 206 GLY A O 1
ATOM 1551 N N . TYR A 1 207 ? -6.877 -3.871 -14.085 1.00 77.88 207 TYR A N 1
ATOM 1552 C CA . TYR A 1 207 ? -7.334 -5.264 -14.216 1.00 77.88 207 TYR A CA 1
ATOM 1553 C C . TYR A 1 207 ? -6.947 -6.087 -12.970 1.00 77.88 207 TYR A C 1
ATOM 1555 O O . TYR A 1 207 ? -6.068 -6.936 -13.003 1.00 77.88 207 TYR A O 1
ATOM 1563 N N . GLU A 1 208 ? -7.604 -5.772 -11.848 1.00 66.19 208 GLU A N 1
ATOM 1564 C CA . GLU A 1 208 ? -7.456 -6.403 -10.518 1.00 66.19 208 GLU A CA 1
ATOM 1565 C C . GLU A 1 208 ? -6.358 -5.849 -9.589 1.00 66.19 208 GLU A C 1
ATOM 1567 O O . GLU A 1 208 ? -6.647 -5.598 -8.419 1.00 66.19 208 GLU A O 1
ATOM 1572 N N . VAL A 1 209 ? -5.139 -5.572 -10.055 1.00 68.38 209 VAL A N 1
ATOM 1573 C CA . VAL A 1 209 ? -3.995 -5.215 -9.181 1.00 68.38 209 VAL A CA 1
ATOM 1574 C C . VAL A 1 209 ? -2.980 -4.306 -9.892 1.00 68.38 209 VAL A C 1
ATOM 1576 O O . VAL A 1 209 ? -2.980 -4.249 -11.119 1.00 68.38 209 VAL A O 1
ATOM 1579 N N . PRO A 1 210 ? -2.065 -3.622 -9.174 1.00 67.25 210 PRO A N 1
ATOM 1580 C CA . PRO A 1 210 ? -1.952 -3.492 -7.714 1.00 67.25 210 PRO A CA 1
ATOM 1581 C C . PRO A 1 210 ? -2.882 -2.411 -7.129 1.00 67.25 210 PRO A C 1
ATOM 1583 O O . PRO A 1 210 ? -3.244 -1.457 -7.816 1.00 67.25 210 PRO A O 1
ATOM 1586 N N . ARG A 1 211 ? -3.273 -2.548 -5.847 1.00 73.25 211 ARG A N 1
ATOM 1587 C CA . ARG A 1 211 ? -4.114 -1.576 -5.108 1.00 73.25 211 ARG A CA 1
ATOM 1588 C C . ARG A 1 211 ? -3.709 -1.467 -3.652 1.00 73.25 211 ARG A C 1
ATOM 1590 O O . ARG A 1 211 ? -3.392 -2.471 -3.044 1.00 73.25 211 ARG A O 1
ATOM 1597 N N . GLY A 1 212 ? -3.789 -0.277 -3.065 1.00 76.19 212 GLY A N 1
ATOM 1598 C CA . GLY A 1 212 ? -3.615 -0.128 -1.621 1.00 76.19 212 GLY A CA 1
ATOM 1599 C C . GLY A 1 212 ? -4.900 -0.464 -0.871 1.00 76.19 212 GLY A C 1
ATOM 1600 O O . GLY A 1 212 ? -5.865 0.299 -0.950 1.00 76.19 212 GLY A O 1
ATOM 1601 N N . ALA A 1 213 ? -4.927 -1.552 -0.105 1.00 89.56 213 ALA A N 1
ATOM 1602 C CA . ALA A 1 213 ? -5.964 -1.723 0.912 1.00 89.56 213 ALA A CA 1
ATOM 1603 C C . ALA A 1 213 ? -5.662 -0.854 2.131 1.00 89.56 213 ALA A C 1
ATOM 1605 O O . ALA A 1 213 ? -4.496 -0.609 2.428 1.00 89.56 213 ALA A O 1
ATOM 1606 N N . PHE A 1 214 ? -6.685 -0.394 2.845 1.00 92.94 214 PHE A N 1
ATOM 1607 C CA . PHE A 1 214 ? -6.518 0.281 4.130 1.00 92.94 214 PHE A CA 1
ATOM 1608 C C . PHE A 1 214 ? -6.953 -0.634 5.271 1.00 92.94 214 PHE A C 1
ATOM 1610 O O . PHE A 1 214 ? -7.801 -1.511 5.097 1.00 92.94 214 PHE A O 1
ATOM 1617 N N . PHE A 1 215 ? -6.361 -0.422 6.443 1.00 94.81 215 PHE A N 1
ATOM 1618 C CA . PHE A 1 215 ? -6.669 -1.197 7.633 1.00 94.81 215 PHE A CA 1
ATOM 1619 C C . PHE A 1 215 ? -6.448 -0.354 8.884 1.00 94.81 215 PHE A C 1
ATOM 1621 O O . PHE A 1 215 ? -5.329 0.086 9.170 1.00 94.81 215 PHE A O 1
ATOM 1628 N N . ALA A 1 216 ? -7.520 -0.145 9.635 1.00 94.62 216 ALA A N 1
ATOM 1629 C CA . ALA A 1 216 ? -7.549 0.682 10.824 1.00 94.62 216 ALA A CA 1
ATOM 1630 C C . ALA A 1 216 ? -8.153 -0.063 12.012 1.00 94.62 216 ALA A C 1
ATOM 1632 O O . ALA A 1 216 ? -9.025 -0.911 11.851 1.00 94.62 216 ALA A O 1
ATOM 1633 N N . VAL A 1 217 ? -7.666 0.236 13.213 1.00 93.94 217 VAL A N 1
ATOM 1634 C CA . VAL A 1 217 ? -8.019 -0.473 14.445 1.00 93.94 217 VAL A CA 1
ATOM 1635 C C . VAL A 1 217 ? -8.222 0.483 15.613 1.00 93.94 217 VAL A C 1
ATOM 1637 O O . VAL A 1 217 ? -7.698 1.601 15.639 1.00 93.94 217 VAL A O 1
ATOM 1640 N N . ALA A 1 218 ? -8.986 0.034 16.606 1.00 90.44 218 ALA A N 1
ATOM 1641 C CA . ALA A 1 218 ? -9.126 0.731 17.875 1.00 90.44 218 ALA A CA 1
ATOM 1642 C C . ALA A 1 218 ? -7.794 0.726 18.648 1.00 90.44 218 ALA A C 1
ATOM 1644 O O . ALA A 1 218 ? -6.993 -0.204 18.528 1.00 90.44 218 ALA A O 1
ATOM 1645 N N . GLU A 1 219 ? -7.574 1.728 19.504 1.00 89.50 219 GLU A N 1
ATOM 1646 C CA . GLU A 1 219 ? -6.314 1.917 20.245 1.00 89.50 219 GLU A CA 1
ATOM 1647 C C . GLU A 1 219 ? -5.877 0.662 21.028 1.00 89.50 219 GLU A C 1
ATOM 1649 O O . GLU A 1 219 ? -4.697 0.299 21.055 1.00 89.50 219 GLU A O 1
ATOM 1654 N N . LYS A 1 220 ? -6.844 -0.071 21.599 1.00 89.38 220 LYS A N 1
ATOM 1655 C CA . LYS A 1 220 ? -6.614 -1.327 22.336 1.00 89.38 220 LYS A CA 1
ATOM 1656 C C . LYS A 1 220 ? -5.951 -2.428 21.490 1.00 89.38 220 LYS A C 1
ATOM 1658 O O . LYS A 1 220 ? -5.265 -3.289 22.036 1.00 89.38 220 LYS A O 1
ATOM 1663 N N . LEU A 1 221 ? -6.089 -2.380 20.162 1.00 90.12 221 LEU A N 1
ATOM 1664 C CA . LEU A 1 221 ? -5.546 -3.362 19.216 1.00 90.12 221 LEU A CA 1
ATOM 1665 C C . LEU A 1 221 ? -4.237 -2.913 18.547 1.00 90.12 221 LEU A C 1
ATOM 1667 O O . LEU A 1 221 ? -3.669 -3.656 17.748 1.00 90.12 221 LEU A O 1
ATOM 1671 N N . LYS A 1 222 ? -3.681 -1.745 18.896 1.00 91.00 222 LYS A N 1
ATOM 1672 C CA . LYS A 1 222 ? -2.497 -1.172 18.221 1.00 91.00 222 LYS A CA 1
ATOM 1673 C C . LYS A 1 222 ? -1.270 -2.078 18.157 1.00 91.00 222 LYS A C 1
ATOM 1675 O O . LYS A 1 222 ? -0.477 -2.006 17.225 1.00 91.00 222 LYS A O 1
ATOM 1680 N N . ARG A 1 223 ? -1.086 -2.947 19.158 1.00 91.38 223 ARG A N 1
ATOM 1681 C CA . ARG A 1 223 ? 0.039 -3.900 19.205 1.00 91.38 223 ARG A CA 1
ATOM 1682 C C . ARG A 1 223 ? -0.180 -5.125 18.308 1.00 91.38 223 ARG A C 1
ATOM 1684 O O . ARG A 1 223 ? 0.770 -5.868 18.071 1.00 91.38 223 ARG A O 1
ATOM 1691 N N . LYS A 1 224 ? -1.408 -5.331 17.829 1.00 89.94 224 LYS A N 1
ATOM 1692 C CA . LYS A 1 224 ? -1.833 -6.444 16.972 1.00 89.94 224 LYS A CA 1
ATOM 1693 C C . LYS A 1 224 ? -1.935 -6.061 15.496 1.00 89.94 224 LYS A C 1
ATOM 1695 O O . LYS A 1 224 ? -1.904 -6.960 14.671 1.00 89.94 224 LYS A O 1
ATOM 1700 N N . ILE A 1 225 ? -1.955 -4.765 15.169 1.00 92.75 225 ILE A N 1
ATOM 1701 C CA . ILE A 1 225 ? -2.086 -4.292 13.784 1.00 92.75 225 ILE A CA 1
ATOM 1702 C C . ILE A 1 225 ? -1.027 -4.937 12.856 1.00 92.75 225 ILE A C 1
ATOM 1704 O O . ILE A 1 225 ? 0.152 -5.004 13.249 1.00 92.75 225 ILE A O 1
ATOM 1708 N N . PRO A 1 226 ? -1.420 -5.432 11.666 1.00 93.12 226 PRO A N 1
ATOM 1709 C CA . PRO A 1 226 ? -0.512 -6.013 10.683 1.00 93.12 226 PRO A CA 1
ATOM 1710 C C . PRO A 1 226 ? 0.197 -4.933 9.860 1.00 93.12 226 PRO A C 1
ATOM 1712 O O . PRO A 1 226 ? -0.285 -3.806 9.697 1.00 93.12 226 PRO A O 1
ATOM 1715 N N . GLY A 1 227 ? 1.352 -5.301 9.310 1.00 93.19 227 GLY A N 1
ATOM 1716 C CA . GLY A 1 227 ? 2.132 -4.439 8.432 1.00 93.19 227 GLY A CA 1
ATOM 1717 C C . GLY A 1 227 ? 2.766 -3.229 9.119 1.00 93.19 227 GLY A C 1
ATOM 1718 O O . GLY A 1 227 ? 2.924 -3.150 10.347 1.00 93.19 227 GLY A O 1
ATOM 1719 N N . ARG A 1 228 ? 3.186 -2.291 8.272 1.00 95.44 228 ARG A N 1
ATOM 1720 C CA . ARG A 1 228 ? 3.990 -1.128 8.649 1.00 95.44 228 ARG A CA 1
ATOM 1721 C C . ARG A 1 228 ? 3.117 -0.012 9.221 1.00 95.44 228 ARG A C 1
ATOM 1723 O O . ARG A 1 228 ? 1.958 0.158 8.848 1.00 95.44 228 ARG A O 1
ATOM 1730 N N . LEU A 1 229 ? 3.700 0.742 10.146 1.00 93.75 229 LEU A N 1
ATOM 1731 C CA . LEU A 1 229 ? 3.079 1.889 10.803 1.00 93.75 229 LEU A CA 1
ATOM 1732 C C . LEU A 1 229 ? 4.097 3.027 10.831 1.00 93.75 229 LEU A C 1
ATOM 1734 O O . LEU A 1 229 ? 5.207 2.811 11.324 1.00 93.75 229 LEU A O 1
ATOM 1738 N N . ILE A 1 230 ? 3.747 4.219 10.345 1.00 94.81 230 ILE A N 1
ATOM 1739 C CA . ILE A 1 230 ? 4.586 5.403 10.540 1.00 94.81 230 ILE A CA 1
ATOM 1740 C C . ILE A 1 230 ? 4.205 6.053 11.867 1.00 94.81 230 ILE A C 1
ATOM 1742 O O . ILE A 1 230 ? 3.029 6.198 12.204 1.00 94.81 230 ILE A O 1
ATOM 1746 N N . GLY A 1 231 ? 5.219 6.427 12.641 1.00 92.62 231 GLY A N 1
ATOM 1747 C CA . GLY A 1 231 ? 5.069 7.200 13.863 1.00 92.62 231 GLY A CA 1
ATOM 1748 C C . GLY A 1 231 ? 5.918 8.462 13.822 1.00 92.62 231 GLY A C 1
ATOM 1749 O O . GLY A 1 231 ? 7.038 8.466 13.306 1.00 92.62 231 GLY A O 1
ATOM 1750 N N . ARG A 1 232 ? 5.390 9.527 14.425 1.00 94.12 232 ARG A N 1
ATOM 1751 C CA . ARG A 1 232 ? 6.125 10.765 14.686 1.00 94.12 232 ARG A CA 1
ATOM 1752 C C . ARG A 1 232 ? 7.050 10.588 15.893 1.00 94.12 232 ARG A C 1
ATOM 1754 O O . ARG A 1 232 ? 6.659 10.037 16.923 1.00 94.12 232 ARG A O 1
ATOM 1761 N N . ARG A 1 233 ? 8.283 11.066 15.770 1.00 93.56 233 ARG A N 1
ATOM 1762 C CA . ARG A 1 233 ? 9.333 11.113 16.793 1.00 93.56 233 ARG A CA 1
ATOM 1763 C C . ARG A 1 233 ? 10.072 12.448 16.710 1.00 93.56 233 ARG A C 1
ATOM 1765 O O . ARG A 1 233 ? 9.639 13.352 16.000 1.00 93.56 233 ARG A O 1
ATOM 1772 N N . LYS A 1 234 ? 11.131 12.578 17.504 1.00 94.00 234 LYS A N 1
ATOM 1773 C CA . LYS A 1 234 ? 12.064 13.699 17.459 1.00 94.00 234 LYS A CA 1
ATOM 1774 C C . LYS A 1 234 ? 13.416 13.205 16.947 1.00 94.00 234 LYS A C 1
ATOM 1776 O O . LYS A 1 234 ? 13.793 12.082 17.292 1.00 94.00 234 LYS A O 1
ATOM 1781 N N . ASP A 1 235 ? 14.088 14.005 16.130 1.00 94.06 235 ASP A N 1
ATOM 1782 C CA . ASP A 1 235 ? 15.480 13.780 15.729 1.00 94.06 235 ASP A CA 1
ATOM 1783 C C . ASP A 1 235 ? 16.459 14.149 16.867 1.00 94.06 235 ASP A C 1
ATOM 1785 O O . ASP A 1 235 ? 16.048 14.492 17.981 1.00 94.06 235 ASP A O 1
ATOM 1789 N N . THR A 1 236 ? 17.764 14.072 16.596 1.00 94.19 236 THR A N 1
ATOM 1790 C CA . THR A 1 236 ? 18.825 14.436 17.553 1.00 94.19 236 THR A CA 1
ATOM 1791 C C . THR A 1 236 ? 18.828 15.920 17.928 1.00 94.19 236 THR A C 1
ATOM 1793 O O . THR A 1 236 ? 19.330 16.268 18.993 1.00 94.19 236 THR A O 1
ATOM 1796 N N . MET A 1 237 ? 18.243 16.782 17.094 1.00 94.81 237 MET A N 1
ATOM 1797 C CA . MET A 1 237 ? 18.091 18.221 17.324 1.00 94.81 237 MET A CA 1
ATOM 1798 C C . MET A 1 237 ? 16.746 18.573 17.988 1.00 94.81 237 MET A C 1
ATOM 1800 O O . MET A 1 237 ? 16.477 19.737 18.270 1.00 94.81 237 MET A O 1
ATOM 1804 N N . GLY A 1 238 ? 15.893 17.580 18.266 1.00 94.50 238 GLY A N 1
ATOM 1805 C CA . GLY A 1 238 ? 14.573 17.765 18.864 1.00 94.50 238 GLY A CA 1
ATOM 1806 C C . GLY A 1 238 ? 13.452 18.096 17.870 1.00 94.50 238 GLY A C 1
ATOM 1807 O O . GLY A 1 238 ? 12.301 18.242 18.301 1.00 94.50 238 GLY A O 1
ATOM 1808 N N . ASN A 1 239 ? 13.742 18.167 16.569 1.00 94.94 239 ASN A N 1
ATOM 1809 C CA . ASN A 1 239 ? 12.760 18.473 15.532 1.00 94.94 239 ASN A CA 1
ATOM 1810 C C . ASN A 1 239 ? 11.829 17.282 15.279 1.00 94.94 239 ASN A C 1
ATOM 1812 O O . ASN A 1 239 ? 12.258 16.130 15.377 1.00 94.94 239 ASN A O 1
ATOM 1816 N N . PRO A 1 240 ? 10.555 17.519 14.919 1.00 94.25 240 PRO A N 1
ATOM 1817 C CA . PRO A 1 240 ? 9.657 16.460 14.474 1.00 94.25 240 PRO A CA 1
ATOM 1818 C C . PRO A 1 240 ? 10.222 15.686 13.275 1.00 94.25 240 PRO A C 1
ATOM 1820 O O . PRO A 1 240 ? 10.561 16.283 12.262 1.00 94.25 240 PRO A O 1
ATOM 1823 N N . ALA A 1 241 ? 10.253 14.359 13.378 1.00 94.94 241 ALA A N 1
ATOM 1824 C CA . ALA A 1 241 ? 10.665 13.456 12.307 1.00 94.94 241 ALA A CA 1
ATOM 1825 C C . ALA A 1 241 ? 9.790 12.197 12.294 1.00 94.94 241 ALA A C 1
ATOM 1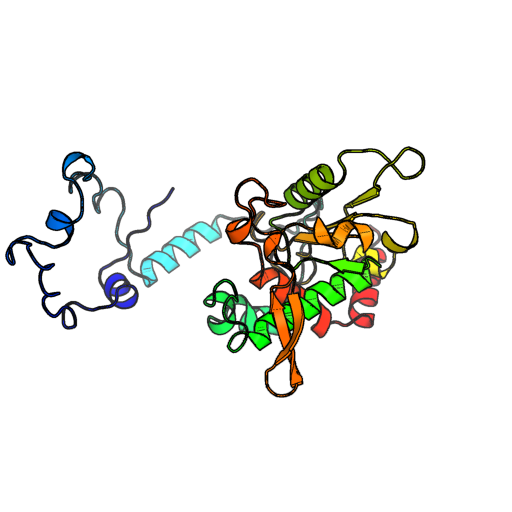827 O O . ALA A 1 241 ? 9.261 11.777 13.327 1.00 94.94 241 ALA A O 1
ATOM 1828 N N . TYR A 1 242 ? 9.646 11.564 11.138 1.00 96.12 242 TYR A N 1
ATOM 1829 C CA . TYR A 1 242 ? 8.860 10.346 10.967 1.00 96.12 242 TYR A CA 1
ATOM 1830 C C . TYR A 1 242 ? 9.754 9.111 10.868 1.00 96.12 242 TYR A C 1
ATOM 1832 O O . TYR A 1 242 ? 10.875 9.178 10.369 1.00 96.12 242 TYR A O 1
ATOM 1840 N N . ARG A 1 243 ? 9.263 7.961 11.336 1.00 95.81 243 ARG A N 1
ATOM 1841 C CA . ARG A 1 243 ? 9.917 6.657 11.141 1.00 95.81 243 ARG A CA 1
ATOM 1842 C C . ARG A 1 243 ? 8.924 5.508 11.237 1.00 95.81 243 ARG A C 1
ATOM 1844 O O . ARG A 1 243 ? 7.836 5.666 11.789 1.00 95.81 243 ARG A O 1
ATOM 1851 N N . LEU A 1 244 ? 9.348 4.323 10.804 1.00 94.94 244 LEU A N 1
ATOM 1852 C CA . LEU A 1 244 ? 8.638 3.084 11.112 1.00 94.94 244 LEU A CA 1
ATOM 1853 C C . LEU A 1 244 ? 8.569 2.872 12.636 1.00 94.94 244 LEU A C 1
ATOM 1855 O O . LEU A 1 244 ? 9.576 2.973 13.351 1.00 94.94 244 LEU A O 1
ATOM 1859 N N . ALA A 1 245 ? 7.364 2.596 13.127 1.00 94.62 245 ALA A N 1
ATOM 1860 C CA . ALA A 1 245 ? 7.032 2.471 14.538 1.00 94.62 245 ALA A CA 1
ATOM 1861 C C . ALA A 1 245 ? 6.538 1.061 14.884 1.00 94.62 245 ALA A C 1
ATOM 1863 O O . ALA A 1 245 ? 5.873 0.385 14.099 1.00 94.62 245 ALA A O 1
ATOM 1864 N N . LEU A 1 246 ? 6.835 0.625 16.114 1.00 94.56 246 LEU A N 1
ATOM 1865 C CA . LEU A 1 246 ? 6.453 -0.697 16.629 1.00 94.56 246 LEU A CA 1
ATOM 1866 C C . LEU A 1 246 ? 6.897 -1.851 15.704 1.00 94.56 246 LEU A C 1
ATOM 1868 O O . LEU A 1 246 ? 6.156 -2.816 15.527 1.00 94.56 246 LEU A O 1
ATOM 1872 N N . GLN A 1 247 ? 8.097 -1.746 15.123 1.00 96.00 247 GLN A N 1
ATOM 1873 C CA . GLN A 1 247 ? 8.618 -2.700 14.132 1.00 96.00 247 GLN A CA 1
ATOM 1874 C C . GLN A 1 247 ? 8.770 -4.121 14.684 1.00 96.00 247 GLN A C 1
ATOM 1876 O O . GLN A 1 247 ? 8.770 -5.079 13.920 1.00 96.00 247 GLN A O 1
ATOM 1881 N N . THR A 1 248 ? 8.828 -4.290 16.011 1.00 95.38 248 THR A N 1
ATOM 1882 C CA . THR A 1 248 ? 8.859 -5.617 16.641 1.00 95.38 248 THR A CA 1
ATOM 1883 C C . THR A 1 248 ? 7.642 -6.467 16.286 1.00 95.38 248 THR A C 1
ATOM 1885 O O . THR A 1 248 ? 7.701 -7.670 16.458 1.00 95.38 248 THR A O 1
ATOM 1888 N N . ARG A 1 249 ? 6.545 -5.901 15.769 1.00 95.62 249 ARG A N 1
ATOM 1889 C CA . ARG A 1 249 ? 5.390 -6.664 15.262 1.00 95.62 249 ARG A CA 1
ATOM 1890 C C . ARG A 1 249 ? 5.661 -7.400 13.944 1.00 95.62 249 ARG A C 1
ATOM 1892 O O . ARG A 1 249 ? 4.921 -8.326 13.624 1.00 95.62 249 ARG A O 1
ATOM 1899 N N . GLU A 1 250 ? 6.660 -6.963 13.180 1.00 95.56 250 GLU A N 1
ATOM 1900 C CA . GLU A 1 250 ? 6.886 -7.361 11.789 1.00 95.56 250 GLU A CA 1
ATOM 1901 C C . GLU A 1 250 ? 7.790 -8.602 11.664 1.00 95.56 250 GLU A C 1
ATOM 1903 O O . GLU A 1 250 ? 8.609 -8.907 12.540 1.00 95.56 250 GLU A O 1
ATOM 1908 N N . GLN A 1 251 ? 7.660 -9.300 10.530 1.00 92.00 251 GLN A N 1
ATOM 1909 C CA . GLN A 1 251 ? 8.331 -10.576 10.246 1.00 92.00 251 GLN A CA 1
ATOM 1910 C C . GLN A 1 251 ? 9.864 -10.518 10.347 1.00 92.00 251 GLN A C 1
ATOM 1912 O O . GLN A 1 251 ? 10.479 -11.466 10.826 1.00 92.00 251 GLN A O 1
ATOM 1917 N N . HIS A 1 252 ? 10.482 -9.381 10.014 1.00 94.50 252 HIS A N 1
ATOM 1918 C CA . HIS A 1 252 ? 11.941 -9.235 10.055 1.00 94.50 252 HIS A CA 1
ATOM 1919 C C . HIS A 1 252 ? 12.522 -9.244 11.482 1.00 94.50 252 HIS A C 1
ATOM 1921 O O . HIS A 1 252 ? 13.717 -9.472 11.640 1.00 94.50 252 HIS A O 1
ATOM 1927 N N . ILE A 1 253 ? 11.693 -9.021 12.514 1.00 94.69 253 ILE A N 1
ATOM 1928 C CA . ILE A 1 253 ? 12.100 -9.118 13.926 1.00 94.69 253 ILE A CA 1
ATOM 1929 C C . ILE A 1 253 ? 11.515 -10.372 14.578 1.00 94.69 253 ILE A C 1
ATOM 1931 O O . ILE A 1 253 ? 12.246 -11.133 15.206 1.00 94.69 253 ILE A O 1
ATOM 1935 N N . ARG A 1 254 ? 10.198 -10.596 14.463 1.00 93.12 254 ARG A N 1
ATOM 1936 C CA . ARG A 1 254 ? 9.508 -11.679 15.193 1.00 93.12 254 ARG A CA 1
ATOM 1937 C C . ARG A 1 254 ? 9.305 -12.968 14.406 1.00 93.12 254 ARG A C 1
ATOM 1939 O O . ARG A 1 254 ? 8.868 -13.942 15.015 1.00 93.12 254 ARG A O 1
ATOM 1946 N N . ARG A 1 255 ? 9.630 -12.992 13.110 1.00 94.62 255 ARG A N 1
ATOM 1947 C CA . ARG A 1 255 ? 9.545 -14.177 12.240 1.00 94.62 255 ARG A CA 1
ATOM 1948 C C . ARG A 1 255 ? 8.173 -14.851 12.347 1.00 94.62 255 ARG A C 1
ATOM 1950 O O . ARG A 1 255 ? 7.162 -14.187 12.142 1.00 94.62 255 ARG A O 1
ATOM 1957 N N . GLU A 1 256 ? 8.113 -16.124 12.721 1.00 92.06 256 GLU A N 1
ATOM 1958 C CA . GLU A 1 256 ? 6.879 -16.897 12.891 1.00 92.06 256 GLU A CA 1
ATOM 1959 C C . GLU A 1 256 ? 5.943 -16.356 13.985 1.00 92.06 256 GLU A C 1
ATOM 1961 O O . GLU A 1 256 ? 4.750 -16.637 13.970 1.00 92.06 256 GLU A O 1
ATOM 1966 N N . LYS A 1 257 ? 6.462 -15.552 14.923 1.00 90.69 257 LYS A N 1
ATOM 1967 C CA . LYS A 1 257 ? 5.672 -14.894 15.979 1.00 90.69 257 LYS A CA 1
ATOM 1968 C C . LYS A 1 257 ? 5.225 -13.483 15.595 1.00 90.69 257 LYS A C 1
ATOM 1970 O O . LYS A 1 257 ? 4.706 -12.762 16.456 1.00 90.69 257 LYS A O 1
ATOM 1975 N N . ALA A 1 258 ? 5.506 -13.039 14.371 1.00 91.75 258 ALA A N 1
ATOM 1976 C CA . ALA A 1 258 ? 5.022 -11.762 13.869 1.00 91.75 258 ALA A CA 1
ATOM 1977 C C . ALA A 1 258 ? 3.497 -11.779 13.738 1.00 91.75 258 ALA A C 1
ATOM 1979 O O . ALA A 1 258 ? 2.872 -12.834 13.683 1.00 91.75 258 ALA A O 1
ATOM 1980 N N . ASN A 1 259 ? 2.895 -10.594 13.698 1.00 89.19 259 ASN A N 1
ATOM 1981 C CA . ASN A 1 259 ? 1.440 -10.495 13.576 1.00 89.19 259 ASN A CA 1
ATOM 1982 C C . ASN A 1 259 ? 0.943 -10.894 12.174 1.00 89.19 259 ASN A C 1
ATOM 1984 O O . ASN A 1 259 ? -0.221 -11.232 12.029 1.00 89.19 259 ASN A O 1
ATOM 1988 N N . SER A 1 260 ? 1.814 -10.821 11.164 1.00 93.25 260 SER A N 1
ATOM 1989 C CA . SER A 1 260 ? 1.551 -11.178 9.770 1.00 93.25 260 SER A CA 1
ATOM 1990 C C . SER A 1 260 ? 2.878 -11.473 9.062 1.00 93.25 260 SER A C 1
ATOM 1992 O O . SER A 1 260 ? 3.940 -11.008 9.496 1.00 93.25 260 SER A O 1
ATOM 1994 N N . ASN A 1 261 ? 2.820 -12.227 7.965 1.00 92.19 261 ASN A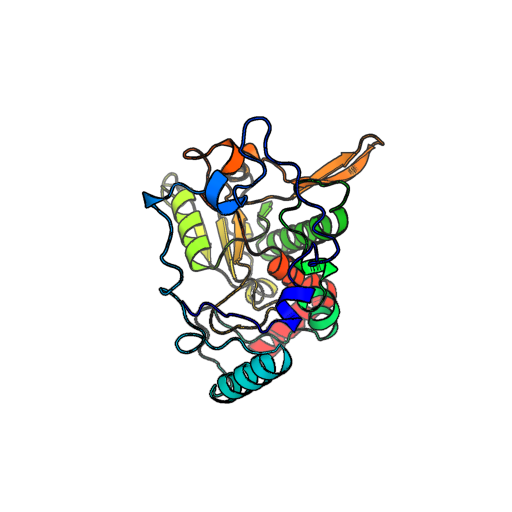 N 1
ATOM 1995 C CA . ASN A 1 261 ? 3.959 -12.476 7.081 1.00 92.19 261 ASN A CA 1
ATOM 1996 C C . ASN A 1 261 ? 4.206 -11.335 6.070 1.00 92.19 261 ASN A C 1
ATOM 1998 O O . ASN A 1 261 ? 5.192 -11.389 5.332 1.00 92.19 261 ASN A O 1
ATOM 2002 N N . ILE A 1 262 ? 3.349 -10.305 6.033 1.00 92.94 262 ILE A N 1
ATOM 2003 C CA . ILE A 1 262 ? 3.466 -9.190 5.087 1.00 92.94 262 ILE A CA 1
ATOM 2004 C C . ILE A 1 262 ? 4.816 -8.464 5.226 1.00 92.94 262 ILE A C 1
ATOM 2006 O O . ILE A 1 262 ? 5.290 -8.165 6.327 1.00 92.94 262 ILE A O 1
ATOM 2010 N N . CYS A 1 263 ? 5.440 -8.158 4.087 1.00 93.12 263 CYS A N 1
ATOM 2011 C CA . CYS A 1 263 ? 6.720 -7.450 4.018 1.00 93.12 263 CYS A CA 1
ATOM 2012 C C . CYS A 1 263 ? 6.657 -6.303 3.004 1.00 93.12 263 CYS A C 1
ATOM 2014 O O . CYS A 1 263 ? 6.673 -5.126 3.383 1.00 93.12 263 CYS A O 1
ATOM 2016 N N . THR A 1 264 ? 6.542 -6.641 1.719 1.00 93.19 264 THR A N 1
ATOM 2017 C CA . THR A 1 264 ? 6.167 -5.692 0.669 1.00 93.19 264 THR A CA 1
ATOM 2018 C C . THR A 1 264 ? 4.660 -5.465 0.752 1.00 93.19 264 THR A C 1
ATOM 2020 O O . THR A 1 264 ? 3.891 -6.423 0.785 1.00 93.19 264 THR A O 1
ATOM 2023 N N . SER A 1 265 ? 4.246 -4.203 0.829 1.00 91.62 265 SER A N 1
ATOM 2024 C CA . SER A 1 265 ? 2.841 -3.787 0.773 1.00 91.62 265 SER A CA 1
ATOM 2025 C C . SER A 1 265 ? 2.625 -2.882 -0.445 1.00 91.62 265 SER A C 1
ATOM 2027 O O . SER A 1 265 ? 3.260 -3.089 -1.475 1.00 91.62 265 SER A O 1
ATOM 2029 N N . GLN A 1 266 ? 1.742 -1.885 -0.354 1.00 92.81 266 GLN A N 1
ATOM 2030 C CA . GLN A 1 266 ? 1.277 -1.082 -1.486 1.00 92.81 266 GLN A CA 1
ATOM 2031 C C . GLN A 1 266 ? 1.537 0.414 -1.250 1.00 92.81 266 GLN A C 1
ATOM 2033 O O . GLN A 1 266 ? 0.675 1.265 -1.462 1.00 92.81 266 GLN A O 1
ATOM 2038 N N . ALA A 1 267 ? 2.751 0.739 -0.789 1.00 92.06 267 ALA A N 1
ATOM 2039 C CA . ALA A 1 267 ? 3.130 2.081 -0.338 1.00 92.06 267 ALA A CA 1
ATOM 2040 C C . ALA A 1 267 ? 2.987 3.167 -1.422 1.00 92.06 267 ALA A C 1
ATOM 2042 O O . ALA A 1 267 ? 2.469 4.242 -1.130 1.00 92.06 267 ALA A O 1
ATOM 2043 N N . LEU A 1 268 ? 3.381 2.890 -2.673 1.00 93.50 268 LEU A N 1
ATOM 2044 C CA . LEU A 1 268 ? 3.231 3.846 -3.781 1.00 93.50 268 LEU A CA 1
ATOM 2045 C C . LEU A 1 268 ? 1.759 4.213 -4.011 1.00 93.50 268 LEU A C 1
ATOM 2047 O O . LEU A 1 268 ? 1.419 5.380 -4.184 1.00 93.50 268 LEU A O 1
ATOM 2051 N N . LEU A 1 269 ? 0.873 3.220 -3.959 1.00 93.44 269 LEU A N 1
ATOM 2052 C CA . LEU A 1 269 ? -0.556 3.414 -4.194 1.00 93.44 269 LEU A CA 1
ATOM 2053 C C . LEU A 1 269 ? -1.243 4.076 -3.000 1.00 93.44 269 LEU A C 1
ATOM 2055 O O . LEU A 1 269 ? -2.135 4.900 -3.188 1.00 93.44 269 LEU A O 1
ATOM 2059 N N . ALA A 1 270 ? -0.786 3.783 -1.780 1.00 93.31 270 ALA A N 1
ATOM 2060 C CA . ALA A 1 270 ? -1.194 4.510 -0.582 1.00 93.31 270 ALA A CA 1
ATOM 2061 C C . ALA A 1 270 ? -0.803 5.997 -0.669 1.00 93.31 270 ALA A C 1
ATOM 2063 O O . ALA A 1 270 ? -1.625 6.863 -0.373 1.00 93.31 270 ALA A O 1
ATOM 2064 N N . ASN A 1 271 ? 0.405 6.307 -1.156 1.00 93.75 271 ASN A N 1
ATOM 2065 C CA . ASN A 1 271 ? 0.834 7.685 -1.406 1.00 93.75 271 ASN A CA 1
ATOM 2066 C C . ASN A 1 271 ? -0.035 8.360 -2.476 1.00 93.75 271 ASN A C 1
ATOM 2068 O O . ASN A 1 271 ? -0.464 9.494 -2.279 1.00 93.75 271 ASN A O 1
ATOM 2072 N N . MET A 1 272 ? -0.367 7.672 -3.575 1.00 94.50 272 MET A N 1
ATOM 2073 C CA . MET A 1 272 ? -1.296 8.211 -4.580 1.00 94.50 272 MET A CA 1
ATOM 2074 C C . MET A 1 272 ? -2.668 8.532 -3.979 1.00 94.50 272 MET A C 1
ATOM 2076 O O . MET A 1 272 ? -3.181 9.628 -4.202 1.00 94.50 272 MET A O 1
ATOM 2080 N N . ALA A 1 273 ? -3.233 7.623 -3.179 1.00 93.69 273 ALA A N 1
ATOM 2081 C CA . ALA A 1 273 ? -4.508 7.841 -2.501 1.00 93.69 273 ALA A CA 1
ATOM 2082 C C . ALA A 1 273 ? -4.447 9.004 -1.497 1.00 93.69 273 ALA A C 1
ATOM 2084 O O . ALA A 1 273 ? -5.384 9.801 -1.411 1.00 93.69 273 ALA A O 1
ATOM 2085 N N . ALA A 1 274 ? -3.332 9.156 -0.776 1.00 94.06 274 ALA A N 1
ATOM 2086 C CA . ALA A 1 274 ? -3.096 10.300 0.102 1.00 94.06 274 ALA A CA 1
ATOM 2087 C C . ALA A 1 274 ? -3.026 11.616 -0.683 1.00 94.06 274 ALA A C 1
ATOM 2089 O O . ALA A 1 274 ? -3.705 12.577 -0.326 1.00 94.06 274 ALA A O 1
ATOM 2090 N N . MET A 1 275 ? -2.273 11.655 -1.784 1.00 94.62 275 MET A N 1
ATOM 2091 C CA . MET A 1 275 ? -2.186 12.833 -2.651 1.00 94.62 275 MET A CA 1
ATOM 2092 C C . MET A 1 275 ? -3.537 13.171 -3.283 1.00 94.62 275 MET A C 1
ATOM 2094 O O . MET A 1 275 ? -3.883 14.344 -3.393 1.00 94.62 275 MET A O 1
ATOM 2098 N N . TYR A 1 276 ? -4.336 12.164 -3.644 1.00 93.69 276 TYR A N 1
ATOM 2099 C CA . TYR A 1 276 ? -5.701 12.361 -4.128 1.00 93.69 276 TYR A CA 1
ATOM 2100 C C . TYR A 1 276 ? -6.571 13.038 -3.072 1.00 93.69 276 TYR A C 1
ATOM 2102 O O . TYR A 1 276 ? -7.335 13.956 -3.383 1.00 93.69 276 TYR A O 1
ATOM 2110 N N . ALA A 1 277 ? -6.420 12.614 -1.816 1.00 92.44 277 ALA A N 1
ATOM 2111 C CA . ALA A 1 277 ? -7.145 13.202 -0.709 1.00 92.44 277 ALA A CA 1
ATOM 2112 C C . ALA A 1 277 ? -6.720 14.637 -0.403 1.00 92.44 277 ALA A C 1
ATOM 2114 O O . ALA A 1 277 ? -7.584 15.492 -0.209 1.00 92.44 277 ALA A O 1
ATOM 2115 N N . VAL A 1 278 ? -5.418 14.921 -0.439 1.00 93.62 278 VAL A N 1
ATOM 2116 C CA . VAL A 1 278 ? -4.880 16.283 -0.314 1.00 93.62 278 VAL A CA 1
ATOM 2117 C C . VAL A 1 278 ? -5.381 17.172 -1.455 1.00 93.62 278 VAL A C 1
ATOM 2119 O O . VAL A 1 278 ? -5.827 18.289 -1.213 1.00 93.62 278 VAL A O 1
ATOM 2122 N N . TYR A 1 279 ? -5.365 16.666 -2.690 1.00 93.31 279 TYR A N 1
ATOM 2123 C CA . TYR A 1 279 ? -5.757 17.418 -3.881 1.00 93.31 279 TYR A CA 1
ATOM 2124 C C . TYR A 1 279 ? -7.236 17.828 -3.875 1.00 93.31 279 TYR A C 1
ATOM 2126 O O . TYR A 1 279 ? -7.577 18.931 -4.298 1.00 93.31 279 TYR A O 1
ATOM 2134 N N . HIS A 1 280 ? -8.129 16.950 -3.411 1.00 92.31 280 HIS A N 1
ATOM 2135 C CA . HIS A 1 280 ? -9.565 17.233 -3.393 1.00 92.31 280 HIS A CA 1
ATOM 2136 C C . HIS A 1 280 ? -10.062 17.868 -2.093 1.00 92.31 280 HIS A C 1
ATOM 2138 O O . HIS A 1 280 ? -11.032 18.632 -2.125 1.00 92.31 280 HIS A O 1
ATOM 2144 N N . GLY A 1 281 ? -9.433 17.551 -0.962 1.00 91.56 281 GLY A N 1
ATOM 2145 C CA . GLY A 1 281 ? -9.903 17.948 0.359 1.00 91.56 281 GLY A CA 1
ATOM 2146 C C . GLY A 1 281 ? -11.302 17.403 0.707 1.00 91.56 281 GLY A C 1
ATOM 2147 O O . GLY A 1 281 ? -11.987 16.790 -0.121 1.00 91.56 281 GLY A O 1
ATOM 2148 N N . PRO A 1 282 ? -11.781 17.642 1.940 1.00 86.62 282 PRO A N 1
ATOM 2149 C CA . PRO A 1 282 ? -13.060 17.106 2.414 1.00 86.62 282 PRO A CA 1
ATOM 2150 C C . PRO A 1 282 ? -14.263 17.631 1.612 1.00 86.62 282 PRO A C 1
ATOM 2152 O O . PRO A 1 282 ? -15.189 16.880 1.309 1.00 86.62 282 PRO A O 1
ATOM 2155 N N . VAL A 1 283 ? -14.229 18.904 1.201 1.00 85.75 283 VAL A N 1
ATOM 2156 C CA . VAL A 1 283 ? -15.300 19.530 0.407 1.00 85.75 283 VAL A CA 1
ATOM 2157 C C . VAL A 1 283 ? -15.396 18.902 -0.985 1.00 85.75 283 VAL A C 1
ATOM 2159 O O . VAL A 1 283 ? -16.495 18.586 -1.447 1.00 85.75 283 VAL A O 1
ATOM 2162 N N . GLY A 1 284 ? -14.254 18.677 -1.647 1.00 85.44 284 GLY A N 1
ATOM 2163 C CA . GLY A 1 284 ? -14.213 18.059 -2.970 1.00 85.44 284 GLY A CA 1
ATOM 2164 C C . GLY A 1 284 ? -14.733 16.623 -2.951 1.00 85.44 284 GLY A C 1
ATOM 2165 O O . GLY A 1 284 ? -15.500 16.239 -3.835 1.00 85.44 284 GLY A O 1
ATOM 2166 N N . PHE A 1 285 ? -14.391 15.849 -1.920 1.00 82.12 285 PHE A N 1
ATOM 2167 C CA . PHE A 1 285 ? -14.913 14.494 -1.744 1.00 82.12 285 PHE A CA 1
ATOM 2168 C C . PHE A 1 285 ? -16.417 14.451 -1.500 1.00 82.12 285 PHE A C 1
ATOM 2170 O O . PHE A 1 285 ? -17.116 13.701 -2.182 1.00 82.12 285 PHE A O 1
ATOM 2177 N N . ALA A 1 286 ? -16.924 15.271 -0.576 1.00 76.19 286 ALA A N 1
ATOM 2178 C CA . ALA A 1 286 ? -18.352 15.322 -0.281 1.00 76.19 286 ALA A CA 1
ATOM 2179 C C . ALA A 1 286 ? -19.164 15.707 -1.526 1.00 76.19 286 ALA A C 1
ATOM 2181 O O . ALA A 1 286 ? -20.225 15.133 -1.770 1.00 76.19 286 ALA A O 1
ATOM 2182 N N . LYS A 1 287 ? -18.648 16.631 -2.351 1.00 83.56 287 LYS A N 1
ATOM 2183 C CA . LYS A 1 287 ? -19.247 16.970 -3.647 1.00 83.56 287 LYS A CA 1
ATOM 2184 C C . LYS A 1 287 ? -19.266 15.764 -4.589 1.00 83.56 287 LYS A C 1
ATOM 2186 O O . LYS A 1 287 ? -20.337 15.383 -5.039 1.00 83.56 287 LYS A O 1
ATOM 2191 N N . LYS A 1 288 ? -18.123 15.106 -4.814 1.00 81.50 288 LYS A N 1
ATOM 2192 C CA . LYS A 1 288 ? -18.045 13.920 -5.688 1.00 81.50 288 LYS A CA 1
ATOM 2193 C C . LYS A 1 288 ? -18.977 12.793 -5.246 1.00 81.50 288 LYS A C 1
ATOM 2195 O O . LYS A 1 288 ? -19.619 12.169 -6.084 1.00 81.50 288 LYS A O 1
ATOM 2200 N N . CYS A 1 289 ? -19.056 12.525 -3.943 1.00 77.62 289 CYS A N 1
ATOM 2201 C CA . CYS A 1 289 ? -19.944 11.495 -3.416 1.00 77.62 289 CYS A CA 1
ATOM 2202 C C . CYS A 1 289 ? -21.423 11.869 -3.615 1.00 77.62 289 CYS A C 1
ATOM 2204 O O . CYS A 1 289 ? -22.220 11.025 -4.025 1.00 77.62 289 CYS A O 1
ATOM 2206 N N . LYS A 1 290 ? -21.790 13.142 -3.401 1.00 75.44 290 LYS A N 1
ATOM 2207 C CA . LYS A 1 290 ? -23.140 13.644 -3.703 1.00 75.44 290 LYS A CA 1
ATOM 2208 C C . LYS A 1 290 ? -23.466 13.524 -5.188 1.00 75.44 290 LYS A C 1
ATOM 2210 O O . LYS A 1 290 ? -24.521 12.990 -5.502 1.00 75.44 290 LYS A O 1
ATOM 2215 N N . ASP A 1 291 ? -22.568 13.935 -6.078 1.00 80.50 291 ASP A N 1
ATOM 2216 C CA . ASP A 1 291 ? -22.775 13.852 -7.529 1.00 80.50 291 ASP A CA 1
ATOM 2217 C C . ASP A 1 291 ? -23.036 12.395 -7.960 1.00 80.50 291 ASP A C 1
ATOM 2219 O O . ASP A 1 291 ? -24.005 12.109 -8.659 1.00 80.50 291 ASP A O 1
ATOM 2223 N N . LEU A 1 292 ? -22.252 11.444 -7.437 1.00 75.06 292 LEU A N 1
ATOM 2224 C CA . LEU A 1 292 ? -22.448 10.009 -7.681 1.00 75.06 292 LEU A CA 1
ATOM 2225 C C . LEU A 1 292 ? -23.762 9.462 -7.107 1.00 75.06 292 LEU A C 1
ATOM 2227 O O . LEU A 1 292 ? -24.360 8.577 -7.710 1.00 75.06 292 LEU A O 1
ATOM 2231 N N . ARG A 1 293 ? -24.227 9.976 -5.962 1.00 68.00 293 ARG A N 1
ATOM 2232 C CA . ARG A 1 293 ? -25.515 9.593 -5.359 1.00 68.00 293 ARG A CA 1
ATOM 2233 C C . ARG A 1 293 ? -26.715 10.192 -6.102 1.00 68.00 293 ARG A C 1
ATOM 2235 O O . ARG A 1 293 ? -27.793 9.602 -6.084 1.00 68.00 293 ARG A O 1
ATOM 2242 N N . MET A 1 294 ? -26.549 11.369 -6.706 1.00 50.09 294 MET A N 1
ATOM 2243 C CA . MET A 1 294 ? -27.601 12.084 -7.437 1.00 50.09 294 MET A CA 1
ATOM 2244 C C . MET A 1 294 ? -27.821 11.535 -8.849 1.00 50.09 294 MET A C 1
ATOM 2246 O O . MET A 1 294 ? -28.913 11.706 -9.389 1.00 50.09 294 MET A O 1
ATOM 2250 N N . HIS A 1 295 ? -26.852 10.807 -9.409 1.00 51.69 295 HIS A N 1
ATOM 2251 C CA . HIS A 1 295 ? -27.078 9.901 -10.535 1.00 51.69 295 HIS A CA 1
ATOM 2252 C C . HIS A 1 295 ? -27.882 8.672 -10.070 1.00 51.69 295 HIS A C 1
ATOM 2254 O O . HIS A 1 295 ? -27.378 7.554 -10.002 1.00 51.69 295 HIS A O 1
ATOM 2260 N N . LYS A 1 296 ? -29.152 8.897 -9.714 1.00 36.41 296 LYS A N 1
ATOM 2261 C CA . LYS A 1 296 ? -30.168 7.844 -9.698 1.00 36.41 296 LYS A CA 1
ATOM 2262 C C . LYS A 1 296 ? -30.381 7.410 -11.148 1.00 36.41 296 LYS A C 1
ATOM 2264 O O . LYS A 1 296 ? -30.747 8.247 -11.972 1.00 36.41 296 LYS A O 1
ATOM 2269 N N . PHE A 1 297 ? -30.099 6.147 -11.441 1.00 40.75 297 PHE A N 1
ATOM 2270 C CA . PHE A 1 297 ? -30.694 5.474 -12.592 1.00 40.75 297 PHE A CA 1
ATOM 2271 C C . PHE A 1 297 ? -32.193 5.291 -12.348 1.00 40.75 297 PHE A C 1
ATOM 2273 O O . PHE A 1 297 ? -32.564 5.080 -11.167 1.00 40.75 297 PHE A O 1
#